Protein AF-A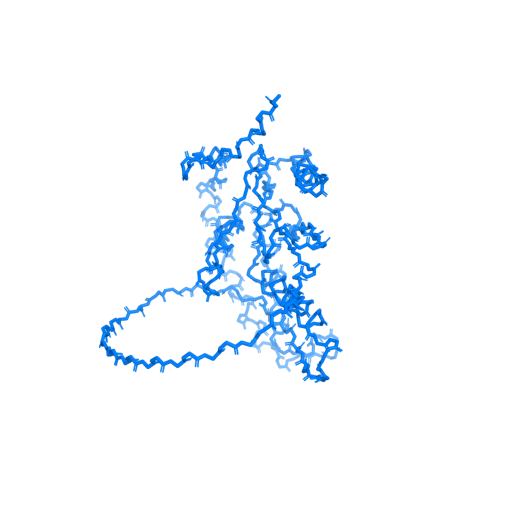0A8K0J580-F1 (afdb_monomer_lite)

Organism: NCBI:txid83212

Radius of gyration: 23.44 Å; chains: 1; bounding box: 62×50×74 Å

pLDDT: mean 75.54, std 26.42, range [25.12, 98.0]

InterPro domains:
  IPR029058 Alpha/Beta hydrolase fold [G3DSA:3.40.50.1820] (87-247)
  IPR029058 Alpha/Beta hydrolase fold [SSF53474] (203-246)

Secondary structure (DSSP, 8-state):
--PPPP-----S-------------HHHHHHHHHHHHHHHHHHHHHHHTGGG--TTS-SSHHHHHHHHHHHHHHHHS-HHHHHHHSPPHHHHHHHHHHHTTPPPEEEEEETTEEEEEES-TT-SEEEEEE--STTTSPPPHHHHHHHHHHHHHHHHHHTTTTS-------------------------------------------------EEEEEEEPPPTTTS-TTHHHHHHHHHHHHHHHHH-

Foldseek 3Di:
DDDDDDPPPDDPPPVPPPVPQPDQDPVLVVLLVVLVVVLVVQLVVLLVCVVVDDPVADPDSLVSSVVSSVVSCVVRHDLSSQSVPDDAQVVQQVVLCVVVVNDWDWDDLDPRKIWTKADDLPAQAEAEDDDDDPLRHHDHNLVVVVQNVVLVVQLCVLVPVVPDDDDDDPSPSDPDPDDDDDDDDDDDDDDDDDDDDDDDDDDDDPPPSGSNYMYIYMRFHGPPSDDPPRRVVSVVSSVVVSVVSND

Sequence (247 aa):
MHAKPTPDVLPVHVATRTEAPHRLSLRGKLDLLPALCSVVAVGIYSALTGFRRSDRDPPSLHLHVAYAVLRKVTTRLSPAQLQFILPLTDVVYRRYARSTKMKPETVDLGHGALGHWLGRKDAKKVLIWYHGGGFCLPANSGYLGFLDGLVASTCREGGGADAHAHADADAGAGAGAGAGAGADPDAHADGDGDGDGDGDGDGDAHMHSRADLAVLLLTYSLAPGAPYPTQLRQSVQALRYVLQQAG

Structure (mmCIF, N/CA/C/O backbone):
data_AF-A0A8K0J580-F1
#
_entry.id   AF-A0A8K0J580-F1
#
loop_
_atom_site.group_PDB
_atom_site.id
_atom_site.type_symbol
_atom_site.label_atom_id
_atom_site.label_alt_id
_atom_site.label_comp_id
_atom_site.label_asym_id
_atom_site.label_entity_id
_atom_site.label_seq_id
_atom_site.pdbx_PDB_ins_code
_atom_site.Cartn_x
_atom_site.Cartn_y
_atom_site.Cartn_z
_atom_site.occupancy
_atom_site.B_iso_or_equiv
_atom_site.auth_seq_id
_atom_site.auth_comp_id
_atom_site.auth_asym_id
_atom_site.auth_atom_id
_atom_site.pdbx_PDB_model_num
ATOM 1 N N . MET A 1 1 ? -34.384 -8.764 35.414 1.00 37.78 1 MET A N 1
ATOM 2 C CA . MET A 1 1 ? -33.227 -9.601 35.037 1.00 37.78 1 MET A CA 1
ATOM 3 C C . MET A 1 1 ? -33.082 -9.540 33.521 1.00 37.78 1 MET A C 1
ATOM 5 O O . MET A 1 1 ? -33.755 -10.279 32.823 1.00 37.78 1 MET A O 1
ATOM 9 N N . HIS A 1 2 ? -32.330 -8.562 33.008 1.00 40.00 2 HIS A N 1
ATOM 10 C CA . HIS A 1 2 ? -32.069 -8.408 31.571 1.00 40.00 2 HIS A CA 1
ATOM 11 C C . HIS A 1 2 ? -30.750 -9.122 31.265 1.00 40.00 2 HIS A C 1
ATOM 13 O O . HIS A 1 2 ? -29.694 -8.675 31.708 1.00 40.00 2 HIS A O 1
ATOM 19 N N . ALA A 1 3 ? -30.820 -10.261 30.579 1.00 38.25 3 ALA A N 1
ATOM 20 C CA . ALA A 1 3 ? -29.637 -10.968 30.113 1.00 38.25 3 ALA A CA 1
ATOM 21 C C . ALA A 1 3 ? -28.928 -10.115 29.048 1.00 38.25 3 ALA A C 1
ATOM 23 O O . ALA A 1 3 ? -29.546 -9.677 28.078 1.00 38.25 3 ALA A O 1
ATOM 24 N N . LYS A 1 4 ? -27.634 -9.855 29.254 1.00 36.12 4 LYS A N 1
ATOM 25 C CA . LYS A 1 4 ? -26.757 -9.228 28.259 1.00 36.12 4 LYS A CA 1
ATOM 26 C C . LYS A 1 4 ? -26.641 -10.191 27.065 1.00 36.12 4 LYS A C 1
ATOM 28 O O . LYS A 1 4 ? -26.376 -11.369 27.309 1.00 36.12 4 LYS A O 1
ATOM 33 N N . PRO A 1 5 ? -26.826 -9.748 25.810 1.00 38.91 5 PRO A N 1
ATOM 34 C CA . PRO A 1 5 ? -26.651 -10.630 24.667 1.00 38.91 5 PRO A CA 1
ATOM 35 C C . PRO A 1 5 ? -25.174 -11.025 24.571 1.00 38.91 5 PRO A C 1
ATOM 37 O O . PRO A 1 5 ? -24.280 -10.178 24.596 1.00 38.91 5 PRO A O 1
ATOM 40 N N . THR A 1 6 ? -24.926 -12.328 24.520 1.00 39.97 6 THR A N 1
ATOM 41 C CA . THR A 1 6 ? -23.620 -12.923 24.237 1.00 39.97 6 THR A CA 1
ATOM 42 C C . THR A 1 6 ? -23.128 -12.445 22.868 1.00 39.97 6 THR A C 1
ATOM 44 O O . THR A 1 6 ? -23.919 -12.464 21.923 1.00 39.97 6 THR A O 1
ATOM 47 N N . PRO A 1 7 ? -21.858 -12.023 22.713 1.00 43.00 7 PRO A N 1
ATOM 48 C CA . PRO A 1 7 ? -21.321 -11.741 21.392 1.00 43.00 7 PRO A CA 1
ATOM 49 C C . PRO A 1 7 ? -21.220 -13.064 20.633 1.00 43.00 7 PRO A C 1
ATOM 51 O O . PRO A 1 7 ? -20.403 -13.920 20.973 1.00 43.00 7 PRO A O 1
ATOM 54 N N . ASP A 1 8 ? -22.085 -13.233 19.636 1.00 37.72 8 ASP A N 1
ATOM 55 C CA . ASP A 1 8 ? -22.018 -14.327 18.675 1.00 37.72 8 ASP A CA 1
ATOM 56 C C . ASP A 1 8 ? -20.626 -14.318 18.036 1.00 37.72 8 ASP A C 1
ATOM 58 O O . ASP A 1 8 ? -20.275 -13.440 17.241 1.00 37.72 8 ASP A O 1
ATOM 62 N N . VAL A 1 9 ? -19.802 -15.294 18.412 1.00 47.78 9 VAL A N 1
ATOM 63 C CA . VAL A 1 9 ? -18.571 -15.610 17.693 1.00 47.78 9 VAL A CA 1
ATOM 64 C C . VAL A 1 9 ? -19.020 -16.249 16.388 1.00 47.78 9 VAL A C 1
ATOM 66 O O . VAL A 1 9 ? -19.235 -17.458 16.313 1.00 47.78 9 VAL A O 1
ATOM 69 N N . LEU A 1 10 ? -19.241 -15.415 15.371 1.00 40.06 10 LEU A N 1
ATOM 70 C CA . LEU A 1 10 ? -19.647 -15.892 14.056 1.00 40.06 10 LEU A CA 1
ATOM 71 C C . LEU A 1 10 ? -18.613 -16.911 13.538 1.00 40.06 10 LEU A C 1
ATOM 73 O O . LEU A 1 10 ? -17.404 -16.672 13.642 1.00 40.06 10 LEU A O 1
ATOM 77 N N . PRO A 1 11 ? -19.063 -18.055 12.995 1.00 32.66 11 PRO A N 1
ATOM 78 C CA . PRO A 1 11 ? -18.176 -19.121 12.555 1.00 32.66 11 PRO A CA 1
ATOM 79 C C . PRO A 1 11 ? -17.229 -18.648 11.444 1.00 32.66 11 PRO A C 1
ATOM 81 O O . PRO A 1 11 ? -17.586 -17.839 10.589 1.00 32.66 11 PRO A O 1
ATOM 84 N N . VAL A 1 12 ? -16.027 -19.237 11.429 1.00 50.34 12 VAL A N 1
ATOM 85 C CA . VAL A 1 12 ? -14.846 -18.994 10.561 1.00 50.34 12 VAL A CA 1
ATOM 86 C C . VAL A 1 12 ? -15.104 -19.202 9.045 1.00 50.34 12 VAL A C 1
ATOM 88 O O . VAL A 1 12 ? -14.194 -19.217 8.217 1.00 50.34 12 VAL A O 1
ATOM 91 N N . HIS A 1 13 ? -16.366 -19.301 8.635 1.00 39.78 13 HIS A N 1
ATOM 92 C CA . HIS A 1 13 ? -16.820 -19.379 7.250 1.00 39.78 13 HIS A CA 1
ATOM 93 C C . HIS A 1 13 ? -17.857 -18.299 6.924 1.00 39.78 13 HIS A C 1
ATOM 95 O O . HIS A 1 13 ? -18.864 -18.562 6.268 1.00 39.78 13 HIS A O 1
ATOM 101 N N . VAL A 1 14 ? -17.578 -17.043 7.288 1.00 43.38 14 VAL A N 1
ATOM 102 C CA . VAL A 1 14 ? -18.094 -15.934 6.477 1.00 43.38 14 VAL A CA 1
ATOM 103 C C . VAL A 1 14 ? -17.341 -16.003 5.156 1.00 43.38 14 VAL A C 1
ATOM 105 O O . VAL A 1 14 ? -16.220 -15.519 5.017 1.00 43.38 14 VAL A O 1
ATOM 108 N N . ALA A 1 15 ? -17.950 -16.698 4.196 1.00 37.22 15 ALA A N 1
ATOM 109 C CA . ALA A 1 15 ? -17.617 -16.586 2.793 1.00 37.22 15 ALA A CA 1
ATOM 110 C C . ALA A 1 15 ? -17.794 -15.114 2.417 1.00 37.22 15 ALA A C 1
ATOM 112 O O . ALA A 1 15 ? -18.884 -14.656 2.071 1.00 37.22 15 ALA A O 1
ATOM 113 N N . THR A 1 16 ? -16.715 -14.352 2.557 1.00 39.94 16 THR A N 1
ATOM 114 C CA . THR A 1 16 ? -16.643 -12.983 2.096 1.00 39.94 16 THR A CA 1
ATOM 115 C C . THR A 1 16 ? -16.982 -13.033 0.615 1.00 39.94 16 THR A C 1
ATOM 117 O O . THR A 1 16 ? -16.262 -13.645 -0.179 1.00 39.94 16 THR A O 1
ATOM 120 N N . ARG A 1 17 ? -18.069 -12.373 0.207 1.00 38.75 17 ARG A N 1
ATOM 121 C CA . ARG A 1 17 ? -18.152 -11.831 -1.151 1.00 38.75 17 ARG A CA 1
ATOM 122 C C . ARG A 1 17 ? -17.048 -10.780 -1.262 1.00 38.75 17 ARG A C 1
ATOM 124 O O . ARG A 1 17 ? -17.284 -9.580 -1.215 1.00 38.75 17 ARG A O 1
ATOM 131 N N . THR A 1 18 ? -15.811 -11.250 -1.346 1.00 44.59 18 THR A N 1
ATOM 132 C CA . THR A 1 18 ? -14.712 -10.510 -1.923 1.00 44.59 18 THR A CA 1
ATOM 133 C C . THR A 1 18 ? -15.140 -10.340 -3.370 1.00 44.59 18 THR A C 1
ATOM 135 O O . THR A 1 18 ? -15.086 -11.297 -4.143 1.00 44.59 18 THR A O 1
ATOM 138 N N . GLU A 1 19 ? -15.691 -9.171 -3.704 1.00 46.34 19 GLU A N 1
ATOM 139 C CA . GLU A 1 19 ? -15.779 -8.692 -5.085 1.00 46.34 19 GLU A CA 1
ATOM 140 C C . GLU A 1 19 ? -14.504 -9.155 -5.801 1.00 46.34 19 GLU A C 1
ATOM 142 O O . GLU A 1 19 ? -13.393 -8.880 -5.337 1.00 46.34 19 GLU A O 1
ATOM 147 N N . ALA A 1 20 ? -14.675 -10.020 -6.805 1.00 44.69 20 ALA A N 1
ATOM 148 C CA . ALA A 1 20 ? -13.597 -10.858 -7.309 1.00 44.69 20 ALA A CA 1
ATOM 149 C C . ALA A 1 20 ? -12.375 -9.996 -7.676 1.00 44.69 20 ALA A C 1
ATOM 151 O O . ALA A 1 20 ? -12.551 -8.953 -8.312 1.00 44.69 20 ALA A O 1
ATOM 152 N N . PRO A 1 21 ? -11.142 -10.416 -7.320 1.00 52.97 21 PRO A N 1
ATOM 153 C CA . PRO A 1 21 ? -9.938 -9.669 -7.666 1.00 52.97 21 PRO A CA 1
ATOM 154 C C . PRO A 1 21 ? -9.960 -9.377 -9.164 1.00 52.97 21 PRO A C 1
ATOM 156 O O . PRO A 1 21 ? -10.191 -10.289 -9.965 1.00 52.97 21 PRO A O 1
ATOM 159 N N . HIS A 1 22 ? -9.787 -8.104 -9.527 1.00 61.84 22 HIS A N 1
ATOM 160 C CA . HIS A 1 22 ? -9.923 -7.639 -10.901 1.00 61.84 22 HIS A CA 1
ATOM 161 C C . HIS A 1 22 ? -9.056 -8.500 -11.827 1.00 61.84 22 HIS A C 1
ATOM 163 O O . HIS A 1 22 ? -7.824 -8.449 -11.806 1.00 61.84 22 HIS A O 1
ATOM 169 N N . ARG A 1 23 ? -9.710 -9.361 -12.614 1.00 71.00 23 ARG A N 1
ATOM 170 C CA . ARG A 1 23 ? -9.019 -10.287 -13.506 1.00 71.00 23 ARG A CA 1
ATOM 171 C C . ARG A 1 23 ? -8.459 -9.474 -14.662 1.00 71.00 23 ARG A C 1
ATOM 173 O O . ARG A 1 23 ? -9.219 -8.952 -15.472 1.00 71.00 23 ARG A O 1
ATOM 180 N N . LEU A 1 24 ? -7.132 -9.395 -14.752 1.00 83.31 24 LEU A N 1
ATOM 181 C CA . LEU A 1 24 ? -6.475 -8.801 -15.912 1.00 83.31 24 LEU A CA 1
ATOM 182 C C . LEU A 1 24 ? -6.995 -9.445 -17.201 1.00 83.31 24 LEU A C 1
ATOM 184 O O . LEU A 1 24 ? -7.037 -10.676 -17.321 1.00 83.31 24 LEU A O 1
ATOM 188 N N . SER A 1 25 ? -7.342 -8.608 -18.179 1.00 89.06 25 SER A N 1
ATOM 189 C CA . SER A 1 25 ? -7.650 -9.067 -19.533 1.00 89.06 25 SER A CA 1
ATOM 190 C C . SER A 1 25 ? -6.439 -9.787 -20.140 1.00 89.06 25 SER A C 1
ATOM 192 O O . SER A 1 25 ? -5.299 -9.550 -19.735 1.00 89.06 25 SER A O 1
ATOM 194 N N . LEU A 1 26 ? -6.654 -10.646 -21.143 1.00 90.12 26 LEU A N 1
ATOM 195 C CA . LEU A 1 26 ? -5.553 -11.340 -21.831 1.00 90.12 26 LEU A CA 1
ATOM 196 C C . LEU A 1 26 ? -4.498 -10.360 -22.369 1.00 90.12 26 LEU A C 1
ATOM 198 O O . LEU A 1 26 ? -3.304 -10.606 -22.233 1.00 90.12 26 LEU A O 1
ATOM 202 N N . ARG A 1 27 ? -4.935 -9.208 -22.895 1.00 90.12 27 ARG A N 1
ATOM 203 C CA . ARG A 1 27 ? -4.042 -8.129 -23.343 1.00 90.12 27 ARG A CA 1
ATOM 204 C C . ARG A 1 27 ? -3.243 -7.531 -22.186 1.00 90.12 27 ARG A C 1
ATOM 206 O O . ARG A 1 27 ? -2.040 -7.355 -22.316 1.00 90.12 27 ARG A O 1
ATOM 213 N N . GLY A 1 28 ? -3.892 -7.272 -21.050 1.00 90.81 28 GLY A N 1
ATOM 214 C CA . GLY A 1 28 ? -3.222 -6.752 -19.855 1.00 90.81 28 GLY A CA 1
ATOM 215 C C . GLY A 1 28 ? -2.190 -7.723 -19.278 1.00 90.81 28 GLY A C 1
ATOM 216 O O . GLY A 1 28 ? -1.136 -7.293 -18.813 1.00 90.81 28 GLY A O 1
ATOM 217 N N . LYS A 1 29 ? -2.461 -9.033 -19.358 1.00 91.31 29 LYS A N 1
ATOM 218 C CA . LYS A 1 29 ? -1.498 -10.083 -18.998 1.00 91.31 29 LYS A CA 1
ATOM 219 C C . LYS A 1 29 ? -0.320 -10.133 -19.968 1.00 91.31 29 LYS A C 1
ATOM 221 O O . LYS A 1 29 ? 0.814 -10.241 -19.519 1.00 91.31 29 LYS A O 1
ATOM 226 N N . LEU A 1 30 ? -0.571 -10.034 -21.275 1.00 94.44 30 LEU A N 1
ATOM 227 C CA . LEU A 1 30 ? 0.496 -10.047 -22.278 1.00 94.44 30 LEU A CA 1
ATOM 228 C C . LEU A 1 30 ? 1.399 -8.810 -22.160 1.00 94.44 30 LEU A C 1
ATOM 230 O O . LEU A 1 30 ? 2.613 -8.940 -22.251 1.00 94.44 30 LEU A O 1
ATOM 234 N N . ASP A 1 31 ? 0.822 -7.637 -21.881 1.00 95.75 31 ASP A N 1
ATOM 235 C CA . ASP A 1 31 ? 1.567 -6.392 -21.644 1.00 95.75 31 ASP A CA 1
ATOM 236 C C . ASP A 1 31 ? 2.418 -6.424 -20.359 1.00 95.75 31 ASP A C 1
ATOM 238 O O . ASP A 1 31 ? 3.421 -5.716 -20.254 1.00 95.75 31 ASP A O 1
ATOM 242 N N . LEU A 1 32 ? 2.064 -7.275 -19.389 1.00 93.69 32 LEU A N 1
ATOM 243 C CA . LEU A 1 32 ? 2.785 -7.379 -18.121 1.00 93.69 32 LEU A CA 1
ATOM 244 C C . LEU A 1 32 ? 4.228 -7.869 -18.312 1.00 93.69 32 LEU A C 1
ATOM 246 O O . LEU A 1 32 ? 5.126 -7.393 -17.624 1.00 93.69 32 LEU A O 1
ATOM 250 N N . LEU A 1 33 ? 4.473 -8.782 -19.255 1.00 93.75 33 LEU A N 1
ATOM 251 C CA . LEU A 1 33 ? 5.813 -9.320 -19.512 1.00 93.75 33 LEU A CA 1
ATOM 252 C C . LEU A 1 33 ? 6.814 -8.237 -19.955 1.00 93.75 33 LEU A C 1
ATOM 254 O O . LEU A 1 33 ? 7.792 -8.018 -19.237 1.00 93.75 33 LEU A O 1
ATOM 258 N N . PRO A 1 34 ? 6.592 -7.495 -21.061 1.00 96.38 34 PRO A N 1
ATOM 259 C CA . PRO A 1 34 ? 7.503 -6.423 -21.452 1.00 96.38 34 PRO A CA 1
ATOM 260 C C . PRO A 1 34 ? 7.549 -5.293 -20.413 1.00 96.38 34 PRO A C 1
ATOM 262 O O . PRO A 1 34 ? 8.592 -4.653 -20.258 1.00 96.38 34 PRO A O 1
ATOM 265 N N . ALA A 1 35 ? 6.464 -5.057 -19.662 1.00 95.50 35 ALA A N 1
ATOM 266 C CA . ALA A 1 35 ? 6.470 -4.118 -18.544 1.00 95.50 35 ALA A CA 1
ATOM 267 C C . ALA A 1 35 ? 7.493 -4.524 -17.471 1.00 95.50 35 ALA A C 1
ATOM 269 O O . ALA A 1 35 ? 8.368 -3.721 -17.139 1.00 95.50 35 ALA A O 1
ATOM 270 N N . LEU A 1 36 ? 7.440 -5.769 -16.988 1.00 95.31 36 LEU A N 1
ATOM 271 C CA . LEU A 1 36 ? 8.371 -6.299 -15.988 1.00 95.31 36 LEU A CA 1
ATOM 272 C C . LEU A 1 36 ? 9.812 -6.330 -16.509 1.00 95.31 36 LEU A C 1
ATOM 274 O O . LEU A 1 36 ? 10.714 -5.877 -15.805 1.00 95.31 36 LEU A O 1
ATOM 278 N N . CYS A 1 37 ? 10.033 -6.750 -17.760 1.00 96.62 37 CYS A N 1
ATOM 279 C CA . CYS A 1 37 ? 11.357 -6.685 -18.386 1.00 96.62 37 CYS A CA 1
ATOM 280 C C . CYS A 1 37 ? 11.921 -5.257 -18.371 1.00 96.62 37 CYS A C 1
ATOM 282 O O . CYS A 1 37 ? 13.091 -5.056 -18.053 1.00 96.62 37 CYS A O 1
ATOM 284 N N . SER A 1 38 ? 11.090 -4.248 -18.651 1.00 97.69 38 SER A N 1
ATOM 285 C CA . SER A 1 38 ? 11.530 -2.850 -18.636 1.00 97.69 38 SER A CA 1
ATOM 286 C C . SER A 1 38 ? 11.857 -2.325 -17.232 1.00 97.69 38 SER A C 1
ATOM 288 O O . SER A 1 38 ? 12.725 -1.465 -17.099 1.00 97.69 38 SER A O 1
ATOM 290 N N . VAL A 1 39 ? 11.191 -2.833 -16.188 1.00 97.50 39 VAL A N 1
ATOM 291 C CA . VAL A 1 39 ? 11.500 -2.504 -14.786 1.00 97.50 39 VAL A CA 1
ATOM 292 C C . VAL A 1 39 ? 12.861 -3.077 -14.403 1.00 97.50 39 VAL A C 1
ATOM 294 O O . VAL A 1 39 ? 13.699 -2.349 -13.873 1.00 97.50 39 VAL A O 1
ATOM 297 N N . VAL A 1 40 ? 13.110 -4.347 -14.737 1.00 97.38 40 VAL A N 1
ATOM 298 C CA . VAL A 1 40 ? 14.403 -5.005 -14.496 1.00 97.38 40 VAL A CA 1
ATOM 299 C C . VAL A 1 40 ? 15.522 -4.294 -15.256 1.00 97.38 40 VAL A C 1
ATOM 301 O O . VAL A 1 40 ? 16.556 -3.984 -14.669 1.00 97.38 40 VAL A O 1
ATOM 304 N N . ALA A 1 41 ? 15.299 -3.955 -16.529 1.00 97.81 41 ALA A N 1
ATOM 305 C CA . ALA A 1 41 ? 16.271 -3.228 -17.339 1.00 97.81 41 ALA A CA 1
ATOM 306 C C . ALA A 1 41 ? 16.637 -1.864 -16.728 1.00 97.81 41 ALA A C 1
ATOM 308 O O . ALA A 1 41 ? 17.815 -1.519 -16.689 1.00 97.81 41 ALA A O 1
ATOM 309 N N . VAL A 1 42 ? 15.660 -1.110 -16.203 1.00 97.88 42 VAL A N 1
ATOM 310 C CA . VAL A 1 42 ? 15.929 0.154 -15.493 1.00 97.88 42 VAL A CA 1
ATOM 311 C C . VAL A 1 42 ? 16.704 -0.085 -14.201 1.00 97.88 42 VAL A C 1
ATOM 313 O O . VAL A 1 42 ? 17.646 0.651 -13.938 1.00 97.88 42 VAL A O 1
ATOM 316 N N . GLY A 1 43 ? 16.368 -1.115 -13.421 1.00 97.25 43 GLY A N 1
ATOM 317 C CA . GLY A 1 43 ? 17.116 -1.457 -12.207 1.00 97.25 43 GLY A CA 1
ATOM 318 C C . GLY A 1 43 ? 18.589 -1.764 -12.491 1.00 97.25 43 GLY A C 1
ATOM 319 O O . GLY A 1 43 ? 19.471 -1.200 -11.844 1.00 97.25 43 GLY A O 1
ATOM 320 N N . ILE A 1 44 ? 18.857 -2.592 -13.508 1.00 97.38 44 ILE A N 1
ATOM 321 C CA . ILE A 1 44 ? 20.219 -2.918 -13.960 1.00 97.38 44 ILE A CA 1
ATOM 322 C C . ILE A 1 44 ? 20.926 -1.660 -14.461 1.00 97.38 44 ILE A C 1
ATOM 324 O O . ILE A 1 44 ? 22.039 -1.373 -14.030 1.00 97.38 44 ILE A O 1
ATOM 328 N N . TYR A 1 45 ? 20.278 -0.887 -15.337 1.00 97.19 45 TYR A N 1
ATOM 329 C CA . TYR A 1 45 ? 20.851 0.341 -15.879 1.00 97.19 45 TYR A CA 1
ATOM 330 C C . TYR A 1 45 ? 21.228 1.321 -14.762 1.00 97.19 45 TYR A C 1
ATOM 332 O O . TYR A 1 45 ? 22.368 1.767 -14.710 1.00 97.19 45 TYR A O 1
ATOM 340 N N . SER A 1 46 ? 20.319 1.585 -13.820 1.00 96.25 46 SER A N 1
ATOM 341 C CA . SER A 1 46 ? 20.562 2.480 -12.685 1.00 96.25 46 SER A CA 1
ATOM 342 C C . SER A 1 46 ? 21.659 1.980 -11.747 1.00 96.25 46 SER A C 1
ATOM 344 O O . SER A 1 46 ? 22.410 2.793 -11.212 1.00 96.25 46 SER A O 1
ATOM 346 N N . ALA A 1 47 ? 21.794 0.665 -11.558 1.00 95.88 47 ALA A N 1
ATOM 347 C CA . ALA A 1 47 ? 22.902 0.098 -10.793 1.00 95.88 47 ALA A CA 1
ATOM 348 C C . ALA A 1 47 ? 24.241 0.297 -11.522 1.00 95.88 47 ALA A C 1
ATOM 350 O O . ALA A 1 47 ? 25.201 0.781 -10.924 1.00 95.88 47 ALA A O 1
ATOM 351 N N . LEU A 1 48 ? 24.284 0.001 -12.827 1.00 95.94 48 LEU A N 1
ATOM 352 C CA . LEU A 1 48 ? 25.479 0.154 -13.657 1.00 95.94 48 LEU A CA 1
ATOM 353 C C . LEU A 1 48 ? 25.906 1.615 -13.797 1.00 95.94 48 LEU A C 1
ATOM 355 O O . LEU A 1 48 ? 27.097 1.890 -13.799 1.00 95.94 48 LEU A O 1
ATOM 359 N N . THR A 1 49 ? 24.974 2.565 -13.877 1.00 93.31 49 THR A N 1
ATOM 360 C CA . THR A 1 49 ? 25.296 3.998 -13.968 1.00 93.31 49 THR A CA 1
ATOM 361 C C . THR A 1 49 ? 25.427 4.680 -12.608 1.00 93.31 49 THR A C 1
ATOM 363 O O . THR A 1 49 ? 25.718 5.873 -12.551 1.00 93.31 49 THR A O 1
ATOM 366 N N . GLY A 1 50 ? 25.240 3.951 -11.505 1.00 90.44 50 GLY A N 1
ATOM 367 C CA . GLY A 1 50 ? 25.191 4.501 -10.149 1.00 90.44 50 GLY A CA 1
ATOM 368 C C . GLY A 1 50 ? 26.504 5.112 -9.645 1.00 90.44 50 GLY A C 1
ATOM 369 O O . GLY A 1 50 ? 26.491 5.880 -8.683 1.00 90.44 50 GLY A O 1
ATOM 370 N N . PHE A 1 51 ? 27.634 4.823 -10.297 1.00 90.38 51 PHE A N 1
ATOM 371 C CA . PHE A 1 51 ? 28.920 5.475 -10.023 1.00 90.38 51 PHE A CA 1
ATOM 372 C C . PHE A 1 51 ? 29.004 6.903 -10.588 1.00 90.38 51 PHE A C 1
ATOM 374 O O . PHE A 1 51 ? 29.873 7.667 -10.188 1.00 90.38 51 PHE A O 1
ATOM 381 N N . ARG A 1 52 ? 28.102 7.279 -11.509 1.00 91.56 52 ARG A N 1
ATOM 382 C CA . ARG A 1 52 ? 28.023 8.622 -12.112 1.00 91.56 52 ARG A CA 1
ATOM 383 C C . ARG A 1 52 ? 27.082 9.565 -11.351 1.00 91.56 52 ARG A C 1
ATOM 385 O O . ARG A 1 52 ? 26.742 10.621 -11.881 1.00 91.56 52 ARG A O 1
ATOM 392 N N . ARG A 1 53 ? 26.618 9.164 -10.160 1.00 90.88 53 ARG A N 1
ATOM 393 C CA . ARG A 1 53 ? 25.725 9.968 -9.313 1.00 90.88 53 ARG A CA 1
ATOM 394 C C . ARG A 1 53 ? 26.422 11.242 -8.836 1.00 90.88 53 ARG A C 1
ATOM 396 O O . ARG A 1 53 ? 27.625 11.243 -8.594 1.00 90.88 53 ARG A O 1
ATOM 403 N N . SER A 1 54 ? 25.645 12.307 -8.696 1.00 88.38 54 SER A N 1
ATOM 404 C CA . SER A 1 54 ? 26.064 13.618 -8.193 1.00 88.38 54 SER A CA 1
ATOM 405 C C . SER A 1 54 ? 25.376 13.923 -6.856 1.00 88.38 54 SER A C 1
ATOM 407 O O . SER A 1 54 ? 24.472 13.204 -6.445 1.00 88.38 54 SER A O 1
ATOM 409 N N . ASP A 1 55 ? 25.728 15.029 -6.201 1.00 85.25 55 ASP A N 1
ATOM 410 C CA . ASP A 1 55 ? 25.117 15.476 -4.937 1.00 85.25 55 ASP A CA 1
ATOM 411 C C . ASP A 1 55 ? 23.614 15.795 -5.054 1.00 85.25 55 ASP A C 1
ATOM 413 O O . ASP A 1 55 ? 22.917 15.959 -4.057 1.00 85.25 55 ASP A O 1
ATOM 417 N N . ARG A 1 56 ? 23.093 15.889 -6.285 1.00 87.31 56 ARG A N 1
ATOM 418 C CA . ARG A 1 56 ? 21.655 16.026 -6.572 1.00 87.31 56 ARG A CA 1
ATOM 419 C C . ARG A 1 56 ? 20.899 14.692 -6.537 1.00 87.31 56 ARG A C 1
ATOM 421 O O . ARG A 1 56 ? 19.669 14.699 -6.560 1.00 87.31 56 ARG A O 1
ATOM 428 N N . ASP A 1 57 ? 21.611 13.568 -6.540 1.00 89.06 57 ASP A N 1
ATOM 429 C CA . ASP A 1 57 ? 21.039 12.225 -6.491 1.00 89.06 57 ASP A CA 1
ATOM 430 C C . ASP A 1 57 ? 20.815 11.755 -5.044 1.00 89.06 57 ASP A C 1
ATOM 432 O O . ASP A 1 57 ? 21.371 12.321 -4.103 1.00 89.06 57 ASP A O 1
ATOM 436 N N . PRO A 1 58 ? 20.015 10.691 -4.832 1.00 88.12 58 PRO A N 1
ATOM 437 C CA . PRO A 1 58 ? 19.836 10.115 -3.507 1.00 88.12 58 PRO A CA 1
ATOM 438 C C . PRO A 1 58 ? 21.177 9.730 -2.861 1.00 88.12 58 PRO A C 1
ATOM 440 O O . PRO A 1 58 ? 22.053 9.210 -3.563 1.00 88.12 58 PRO A O 1
ATOM 443 N N . PRO A 1 59 ? 21.324 9.907 -1.533 1.00 88.94 59 PRO A N 1
ATOM 444 C CA . PRO A 1 59 ? 22.604 9.758 -0.836 1.00 88.94 59 PRO A CA 1
ATOM 445 C C . PRO A 1 59 ? 23.221 8.365 -1.011 1.00 88.94 59 PRO A C 1
ATOM 447 O O . PRO A 1 59 ? 24.429 8.212 -1.176 1.00 88.94 59 PRO A O 1
ATOM 450 N N . SER A 1 60 ? 22.395 7.323 -1.068 1.00 92.50 60 SER A N 1
ATOM 451 C CA . SER A 1 60 ? 22.844 5.939 -1.186 1.00 92.50 60 SER A CA 1
ATOM 452 C C . SER A 1 60 ? 22.540 5.340 -2.561 1.00 92.50 60 SER A C 1
ATOM 454 O O . SER A 1 60 ? 21.543 5.665 -3.214 1.00 92.50 60 SER A O 1
ATOM 456 N N . LEU A 1 61 ? 23.401 4.412 -2.998 1.00 92.06 61 LEU A N 1
ATOM 457 C CA . LEU A 1 61 ? 23.197 3.679 -4.250 1.00 92.06 61 LEU A CA 1
ATOM 458 C C . LEU A 1 61 ? 21.889 2.880 -4.214 1.00 92.06 61 LEU A C 1
ATOM 460 O O . LEU A 1 61 ? 21.158 2.863 -5.202 1.00 92.06 61 LEU A O 1
ATOM 464 N N . HIS A 1 62 ? 21.567 2.274 -3.064 1.00 92.25 62 HIS A N 1
ATOM 465 C CA . HIS A 1 62 ? 20.320 1.527 -2.898 1.00 92.25 62 HIS A CA 1
ATOM 466 C C . HIS A 1 62 ? 19.105 2.420 -3.176 1.00 92.25 62 HIS A C 1
ATOM 468 O O . HIS A 1 62 ? 18.191 1.999 -3.877 1.00 92.25 62 HIS A O 1
ATOM 474 N N . LEU A 1 63 ? 19.111 3.663 -2.682 1.00 93.19 63 LEU A N 1
ATOM 475 C CA . LEU A 1 63 ? 17.982 4.573 -2.822 1.00 93.19 63 LEU A CA 1
ATOM 476 C C . LEU A 1 63 ? 17.866 5.103 -4.252 1.00 93.19 63 LEU A C 1
ATOM 478 O O . LEU A 1 63 ? 16.762 5.237 -4.770 1.00 93.19 63 LEU A O 1
ATOM 482 N N . HIS A 1 64 ? 18.998 5.322 -4.926 1.00 93.62 64 HIS A N 1
ATOM 483 C CA . HIS A 1 64 ? 19.016 5.648 -6.351 1.00 93.62 64 HIS A CA 1
ATOM 484 C C . HIS A 1 64 ? 18.360 4.547 -7.196 1.00 93.62 64 HIS A C 1
ATOM 486 O O . HIS A 1 64 ? 17.453 4.829 -7.983 1.00 93.62 64 HIS A O 1
ATOM 492 N N . VAL A 1 65 ? 18.764 3.288 -6.996 1.00 95.88 65 VAL A N 1
ATOM 493 C CA . VAL A 1 65 ? 18.179 2.141 -7.708 1.00 95.88 65 VAL A CA 1
ATOM 494 C C . VAL A 1 65 ? 16.707 1.961 -7.330 1.00 95.88 65 VAL A C 1
ATOM 496 O O . VAL A 1 65 ? 15.861 1.831 -8.215 1.00 95.88 65 VAL A O 1
ATOM 499 N N . ALA A 1 66 ? 16.376 2.021 -6.038 1.00 94.81 66 ALA A N 1
ATOM 500 C CA . ALA A 1 66 ? 15.009 1.869 -5.550 1.00 94.81 66 ALA A CA 1
ATOM 501 C C . ALA A 1 66 ? 14.069 2.934 -6.132 1.00 94.81 66 ALA A C 1
ATOM 503 O O . ALA A 1 66 ? 12.982 2.601 -6.598 1.00 94.81 66 ALA A O 1
ATOM 504 N N . TYR A 1 67 ? 14.485 4.202 -6.180 1.00 94.56 67 TYR A N 1
ATOM 505 C CA . TYR A 1 67 ? 13.686 5.275 -6.775 1.00 94.56 67 TYR A CA 1
ATOM 506 C C . TYR A 1 67 ? 13.550 5.149 -8.290 1.00 94.56 67 TYR A C 1
ATOM 508 O O . TYR A 1 67 ? 12.476 5.444 -8.820 1.00 94.56 67 TYR A O 1
ATOM 516 N N . ALA A 1 68 ? 14.588 4.698 -8.997 1.00 96.31 68 ALA A N 1
ATOM 517 C CA . ALA A 1 68 ? 14.498 4.442 -10.431 1.00 96.31 68 ALA A CA 1
ATOM 518 C C . ALA A 1 68 ? 13.503 3.312 -10.740 1.00 96.31 68 ALA A C 1
ATOM 520 O O . ALA A 1 68 ? 12.620 3.479 -11.586 1.00 96.31 68 ALA A O 1
ATOM 521 N N . VAL A 1 69 ? 13.585 2.202 -9.999 1.00 97.25 69 VAL A N 1
ATOM 522 C CA . VAL A 1 69 ? 12.639 1.081 -10.088 1.00 97.25 69 VAL A CA 1
ATOM 523 C C . VAL A 1 69 ? 11.228 1.539 -9.739 1.00 97.25 69 VAL A C 1
ATOM 525 O O . VAL A 1 69 ? 10.316 1.329 -10.535 1.00 97.25 69 VAL A O 1
ATOM 528 N N . LEU A 1 70 ? 11.036 2.223 -8.607 1.00 94.06 70 LEU A N 1
ATOM 529 C CA . LEU A 1 70 ? 9.729 2.717 -8.171 1.00 94.06 70 LEU A CA 1
ATOM 530 C C . LEU A 1 70 ? 9.097 3.631 -9.225 1.00 94.06 70 LEU A C 1
ATOM 532 O O . LEU A 1 70 ? 7.942 3.436 -9.592 1.00 94.06 70 LEU A O 1
ATOM 536 N N . ARG A 1 71 ? 9.866 4.585 -9.763 1.00 95.25 71 ARG A N 1
ATOM 537 C CA . ARG A 1 71 ? 9.411 5.490 -10.826 1.00 95.25 71 ARG A CA 1
ATOM 538 C C . ARG A 1 71 ? 9.051 4.730 -12.095 1.00 95.25 71 ARG A C 1
ATOM 540 O O . ARG A 1 71 ? 8.055 5.049 -12.742 1.00 95.25 71 ARG A O 1
ATOM 547 N N . LYS A 1 72 ? 9.837 3.718 -12.470 1.00 97.44 72 LYS A N 1
ATOM 548 C CA . LYS A 1 72 ? 9.533 2.896 -13.642 1.00 97.44 72 LYS A CA 1
ATOM 549 C C . LYS A 1 72 ? 8.260 2.085 -13.433 1.00 97.44 72 LYS A C 1
ATOM 551 O O . LYS A 1 72 ? 7.426 2.042 -14.328 1.00 97.44 72 LYS A O 1
ATOM 556 N N . VAL A 1 73 ? 8.086 1.489 -12.258 1.00 95.50 73 VAL A N 1
ATOM 557 C CA . VAL A 1 73 ? 6.896 0.712 -11.905 1.00 95.50 73 VAL A CA 1
ATOM 558 C C . VAL A 1 73 ? 5.643 1.584 -11.967 1.00 95.50 73 VAL A C 1
ATOM 560 O O . VAL A 1 73 ? 4.699 1.224 -12.665 1.00 95.50 73 VAL A O 1
ATOM 563 N N . THR A 1 74 ? 5.642 2.749 -11.314 1.00 92.25 74 THR A N 1
ATOM 564 C CA . THR A 1 74 ? 4.464 3.634 -11.254 1.00 92.25 74 THR A CA 1
ATOM 565 C C . THR A 1 74 ? 4.117 4.291 -12.587 1.00 92.25 74 THR A C 1
ATOM 567 O O . THR A 1 74 ? 2.962 4.641 -12.805 1.00 92.25 74 THR A O 1
ATOM 570 N N . THR A 1 75 ? 5.086 4.445 -13.493 1.00 94.81 75 THR A N 1
ATOM 571 C CA . THR A 1 75 ? 4.845 4.993 -14.840 1.00 94.81 75 THR A CA 1
ATOM 572 C C . THR A 1 75 ? 4.505 3.928 -15.880 1.00 94.81 75 THR A C 1
ATOM 574 O O . THR A 1 75 ? 3.874 4.251 -16.884 1.00 94.81 75 THR A O 1
ATOM 577 N N . ARG A 1 76 ? 4.921 2.667 -15.683 1.00 97.00 76 ARG A N 1
ATOM 578 C CA . ARG A 1 76 ? 4.752 1.594 -16.677 1.00 97.00 76 ARG A CA 1
ATOM 579 C C . ARG A 1 76 ? 3.597 0.643 -16.384 1.00 97.00 76 ARG A C 1
ATOM 581 O O . ARG A 1 76 ? 3.031 0.112 -17.341 1.00 97.00 76 ARG A O 1
ATOM 588 N N . LEU A 1 77 ? 3.293 0.377 -15.114 1.00 95.06 77 LEU A N 1
ATOM 589 C CA . LEU A 1 77 ? 2.251 -0.571 -14.725 1.00 95.06 77 LEU A CA 1
ATOM 590 C C . LEU A 1 77 ? 0.968 0.168 -14.344 1.00 95.06 77 LEU A C 1
ATOM 592 O O . LEU A 1 77 ? 0.982 1.156 -13.615 1.00 95.06 77 LEU A O 1
ATOM 596 N N . SER A 1 78 ? -0.162 -0.363 -14.803 1.00 94.25 78 SER A N 1
ATOM 597 C CA . SER A 1 78 ? -1.484 0.086 -14.363 1.00 94.25 78 SER A CA 1
ATOM 598 C C . SER A 1 78 ? -1.800 -0.383 -12.931 1.00 94.25 78 SER A C 1
ATOM 600 O O . SER A 1 78 ? -1.279 -1.415 -12.495 1.00 94.25 78 SER A O 1
ATOM 602 N N . PRO A 1 79 ? -2.726 0.286 -12.213 1.00 92.75 79 PRO A N 1
ATOM 603 C CA . PRO A 1 79 ? -3.229 -0.186 -10.920 1.00 92.75 79 PRO A CA 1
ATOM 604 C C . PRO A 1 79 ? -3.693 -1.646 -10.933 1.00 92.75 79 PRO A C 1
ATOM 606 O O . PRO A 1 79 ? -3.363 -2.415 -10.037 1.00 92.75 79 PRO A O 1
ATOM 609 N N . ALA A 1 80 ? -4.394 -2.052 -11.994 1.00 91.62 80 ALA A N 1
ATOM 610 C CA . ALA A 1 80 ? -4.846 -3.424 -12.194 1.00 91.62 80 ALA A CA 1
ATOM 611 C C . ALA A 1 80 ? -3.679 -4.423 -12.289 1.00 91.62 80 ALA A C 1
ATOM 613 O O . ALA A 1 80 ? -3.731 -5.498 -11.695 1.00 91.62 80 ALA A O 1
ATOM 614 N N . GLN A 1 81 ? -2.614 -4.075 -13.020 1.00 94.38 81 GLN A N 1
ATOM 615 C CA . GLN A 1 81 ? -1.415 -4.914 -13.123 1.00 94.38 81 GLN A CA 1
ATOM 616 C C . GLN A 1 81 ? -0.683 -5.011 -11.783 1.00 94.38 81 GLN A C 1
ATOM 618 O O . GLN A 1 81 ? -0.239 -6.094 -11.414 1.00 94.38 81 GLN A O 1
ATOM 623 N N . LEU A 1 82 ? -0.603 -3.909 -11.033 1.00 93.31 82 LEU A N 1
ATOM 624 C CA . LEU A 1 82 ? -0.001 -3.893 -9.700 1.00 93.31 82 LEU A CA 1
ATOM 625 C C . LEU A 1 82 ? -0.797 -4.745 -8.706 1.00 93.31 82 LEU A C 1
ATOM 627 O O . LEU A 1 82 ? -0.212 -5.563 -8.006 1.00 93.31 82 LEU A O 1
ATOM 631 N N . GLN A 1 83 ? -2.124 -4.628 -8.688 1.00 92.75 83 GLN A N 1
ATOM 632 C CA . GLN A 1 83 ? -2.994 -5.463 -7.848 1.00 92.75 83 GLN A CA 1
ATOM 633 C C . GLN A 1 83 ? -2.945 -6.946 -8.215 1.00 92.75 83 GLN A C 1
ATOM 635 O O . GLN A 1 83 ? -3.200 -7.793 -7.368 1.00 92.75 83 GLN A O 1
ATOM 640 N N . PHE A 1 84 ? -2.630 -7.271 -9.468 1.00 90.94 84 PHE A N 1
ATOM 641 C CA . PHE A 1 84 ? -2.482 -8.656 -9.896 1.00 90.94 84 PHE A CA 1
ATOM 642 C C . PHE A 1 84 ? -1.208 -9.310 -9.345 1.00 90.94 84 PHE A C 1
ATOM 644 O O . PHE A 1 84 ? -1.223 -10.501 -9.043 1.00 90.94 84 PHE A O 1
ATOM 651 N N . ILE A 1 85 ? -0.112 -8.554 -9.227 1.00 91.38 85 ILE A N 1
ATOM 652 C CA . ILE A 1 85 ? 1.183 -9.086 -8.768 1.00 91.38 85 ILE A CA 1
ATOM 653 C C . ILE A 1 85 ? 1.422 -8.891 -7.267 1.00 91.38 85 ILE A C 1
ATOM 655 O O . ILE A 1 85 ? 2.244 -9.597 -6.686 1.00 91.38 85 ILE A O 1
ATOM 659 N N . LEU A 1 86 ? 0.731 -7.941 -6.634 1.00 90.75 86 LEU A N 1
ATOM 660 C CA . LEU A 1 86 ? 0.872 -7.660 -5.210 1.00 90.75 86 LEU A CA 1
ATOM 661 C C . LEU A 1 86 ? -0.142 -8.464 -4.383 1.00 90.75 86 LEU A C 1
ATOM 663 O O . LEU A 1 86 ? -1.310 -8.566 -4.758 1.00 90.75 86 LEU A O 1
ATOM 667 N N . PRO A 1 87 ? 0.265 -9.008 -3.224 1.00 92.69 87 PRO A N 1
ATOM 668 C CA . PRO A 1 87 ? -0.668 -9.642 -2.302 1.00 92.69 87 PRO A CA 1
ATOM 669 C C . PRO A 1 87 ? -1.642 -8.613 -1.709 1.00 92.69 87 PRO A C 1
ATOM 671 O O . PRO A 1 87 ? -1.255 -7.491 -1.392 1.00 92.69 87 PRO A O 1
ATOM 674 N N . LEU A 1 88 ? -2.900 -9.016 -1.507 1.00 92.94 88 LEU A N 1
ATOM 675 C CA . LEU A 1 88 ? -3.908 -8.195 -0.827 1.00 92.94 88 LEU A CA 1
ATOM 676 C C . LEU A 1 88 ? -3.548 -7.968 0.649 1.00 92.94 88 LEU A C 1
ATOM 678 O O . LEU A 1 88 ? -2.891 -8.808 1.262 1.00 92.94 88 LEU A O 1
ATOM 682 N N . THR A 1 89 ? -4.042 -6.878 1.240 1.00 95.25 89 THR A N 1
ATOM 683 C CA . THR A 1 89 ? -3.728 -6.491 2.627 1.00 95.25 89 THR A CA 1
ATOM 684 C C . THR A 1 89 ? -4.026 -7.582 3.645 1.00 95.25 89 THR A C 1
ATOM 686 O O . THR A 1 89 ? -3.161 -7.881 4.459 1.00 95.25 89 THR A O 1
ATOM 689 N N . ASP A 1 90 ? -5.177 -8.250 3.553 1.00 95.00 90 ASP A N 1
ATOM 690 C CA . ASP A 1 90 ? -5.504 -9.381 4.431 1.00 95.00 90 ASP A CA 1
ATOM 691 C C . ASP A 1 90 ? -4.487 -10.536 4.310 1.00 95.00 90 ASP A C 1
ATOM 693 O O . ASP A 1 90 ? -4.094 -11.153 5.300 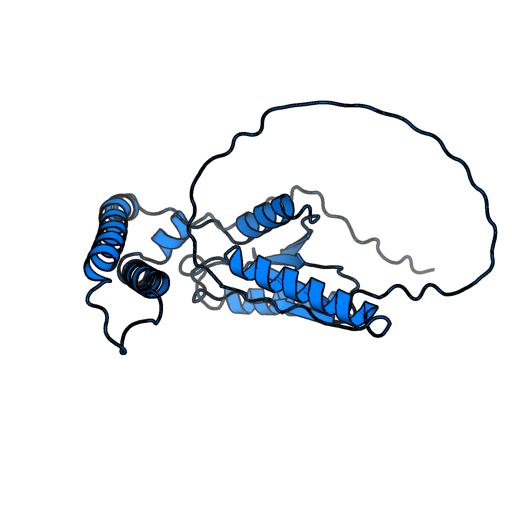1.00 95.00 90 ASP A O 1
ATOM 697 N N . VAL A 1 91 ? -3.992 -10.810 3.099 1.00 93.69 91 VAL A N 1
ATOM 698 C CA . VAL A 1 91 ? -2.964 -11.839 2.884 1.00 93.69 91 VAL A CA 1
ATOM 699 C C . VAL A 1 91 ? -1.638 -11.405 3.506 1.00 93.69 91 VAL A C 1
ATOM 701 O O . VAL A 1 91 ? -0.966 -12.221 4.138 1.00 93.69 91 VAL A O 1
ATOM 704 N N . VAL A 1 92 ? -1.262 -10.134 3.344 1.00 95.56 92 VAL A N 1
ATOM 705 C CA . VAL A 1 92 ? -0.057 -9.558 3.958 1.00 95.56 92 VAL A CA 1
ATOM 706 C C . VAL A 1 92 ? -0.151 -9.621 5.482 1.00 95.56 92 VAL A C 1
ATOM 708 O O . VAL A 1 92 ? 0.782 -10.108 6.113 1.00 95.56 92 VAL A O 1
ATOM 711 N N . TYR A 1 93 ? -1.288 -9.232 6.062 1.00 97.06 93 TYR A N 1
ATOM 712 C CA . TYR A 1 93 ? -1.551 -9.311 7.497 1.00 97.06 93 TYR A CA 1
ATOM 713 C C . TYR A 1 93 ? -1.442 -10.743 8.022 1.00 97.06 93 TYR A C 1
ATOM 715 O O . TYR A 1 93 ? -0.678 -10.999 8.949 1.00 97.06 93 TYR A O 1
ATOM 723 N N . ARG A 1 94 ? -2.121 -11.709 7.391 1.00 96.31 94 ARG A N 1
ATOM 724 C CA . ARG A 1 94 ? -2.065 -13.117 7.816 1.00 96.31 94 ARG A CA 1
ATOM 725 C C . ARG A 1 94 ? -0.659 -13.705 7.724 1.00 96.31 94 ARG A C 1
ATOM 727 O O . ARG A 1 94 ? -0.269 -14.483 8.591 1.00 96.31 94 ARG A O 1
ATOM 734 N N . ARG A 1 95 ? 0.105 -13.360 6.683 1.00 96.69 95 ARG A N 1
ATOM 735 C CA . ARG A 1 95 ? 1.510 -13.781 6.556 1.00 96.69 95 ARG A CA 1
ATOM 736 C C . ARG A 1 95 ? 2.374 -13.164 7.649 1.00 96.69 95 ARG A C 1
ATOM 738 O O . ARG A 1 95 ? 3.149 -13.886 8.266 1.00 96.69 95 ARG A O 1
ATOM 745 N N . TYR A 1 96 ? 2.199 -11.871 7.906 1.00 95.88 96 TYR A N 1
ATOM 746 C CA . TYR A 1 96 ? 2.926 -11.159 8.947 1.00 95.88 96 TYR A CA 1
ATOM 747 C C . TYR A 1 96 ? 2.641 -11.747 10.332 1.00 95.88 96 TYR A C 1
ATOM 749 O O . TYR A 1 96 ? 3.575 -12.146 11.020 1.00 95.88 96 TYR A O 1
ATOM 757 N N . ALA A 1 97 ? 1.364 -11.922 10.683 1.00 94.62 97 ALA A N 1
ATOM 758 C CA . ALA A 1 97 ? 0.946 -12.491 11.960 1.00 94.62 97 ALA A CA 1
ATOM 759 C C . ALA A 1 97 ? 1.549 -13.885 12.201 1.00 94.62 97 ALA A C 1
ATOM 761 O O . ALA A 1 97 ? 2.040 -14.175 13.286 1.00 94.62 97 ALA A O 1
ATOM 762 N N . ARG A 1 98 ? 1.612 -14.732 11.162 1.00 95.00 98 ARG A N 1
ATOM 763 C CA . ARG A 1 98 ? 2.311 -16.027 11.242 1.00 95.00 98 ARG A CA 1
ATOM 764 C C . ARG A 1 98 ? 3.809 -15.861 11.488 1.00 95.00 98 ARG A C 1
ATOM 766 O O . ARG A 1 98 ? 4.347 -16.543 12.351 1.00 95.00 98 ARG A O 1
ATOM 773 N N . SER A 1 99 ? 4.470 -14.963 10.755 1.00 94.56 99 SER A N 1
ATOM 774 C CA . SER A 1 99 ? 5.916 -14.743 10.900 1.00 94.56 99 SER A CA 1
ATOM 775 C C . SER A 1 99 ? 6.312 -14.172 12.264 1.00 94.56 99 SER A C 1
ATOM 777 O O . SER A 1 99 ? 7.396 -14.476 12.748 1.00 94.56 99 SER A O 1
ATOM 779 N N . THR A 1 100 ? 5.431 -13.402 12.908 1.00 92.25 100 THR A N 1
ATOM 780 C CA . THR A 1 100 ? 5.661 -12.819 14.240 1.00 92.25 100 THR A CA 1
ATOM 781 C C . THR A 1 100 ? 5.001 -13.607 15.370 1.00 92.25 100 THR A C 1
ATOM 783 O O . THR A 1 100 ? 5.038 -13.177 16.518 1.00 92.25 100 THR A O 1
ATOM 786 N N . LYS A 1 101 ? 4.394 -14.767 15.071 1.00 92.06 101 LYS A N 1
ATOM 787 C CA . LYS A 1 101 ? 3.620 -15.585 16.026 1.00 92.06 101 LYS A CA 1
ATOM 788 C C . LYS A 1 101 ? 2.489 -14.806 16.727 1.00 92.06 101 LYS A C 1
ATOM 790 O O . LYS A 1 101 ? 2.023 -15.199 17.793 1.00 92.06 101 LYS A O 1
ATOM 795 N N . MET A 1 102 ? 2.013 -13.722 16.116 1.00 88.62 102 MET A N 1
ATOM 796 C CA . MET A 1 102 ? 0.834 -12.980 16.551 1.00 88.62 102 MET A CA 1
ATOM 797 C C . MET A 1 102 ? -0.423 -13.777 16.188 1.00 88.62 102 MET A C 1
ATOM 799 O O . MET A 1 102 ? -0.564 -14.266 15.065 1.00 88.62 102 MET A O 1
ATOM 803 N N . LYS A 1 103 ? -1.384 -13.867 17.111 1.00 90.12 103 LYS A N 1
ATOM 804 C CA . LYS A 1 103 ? -2.714 -14.394 16.789 1.00 90.12 103 LYS A CA 1
ATOM 805 C C . LYS A 1 103 ? -3.406 -13.430 15.810 1.00 90.12 103 LYS A C 1
ATOM 807 O O . LYS A 1 103 ? -3.651 -12.287 16.189 1.00 90.12 103 LYS A O 1
ATOM 812 N N . PRO A 1 104 ? -3.737 -13.854 14.577 1.00 91.81 104 PRO A N 1
ATOM 813 C CA . PRO A 1 104 ? -4.416 -12.981 13.633 1.00 91.81 104 PRO A CA 1
ATOM 814 C C . PRO A 1 104 ? -5.842 -12.709 14.113 1.00 91.81 104 PRO A C 1
ATOM 816 O O . PRO A 1 104 ? -6.626 -13.632 14.335 1.00 91.81 104 PRO A O 1
ATOM 819 N N . GLU A 1 105 ? -6.189 -11.434 14.227 1.00 94.00 105 GLU A N 1
ATOM 820 C CA . GLU A 1 105 ? -7.507 -10.974 14.636 1.00 94.00 105 GLU A CA 1
ATOM 821 C C . GLU A 1 105 ? -8.077 -10.046 13.570 1.00 94.00 105 GLU A C 1
ATOM 823 O O . GLU A 1 105 ? -7.625 -8.921 13.371 1.00 94.00 105 GLU A O 1
ATOM 828 N N . THR A 1 106 ? -9.074 -10.549 12.848 1.00 96.00 106 THR A N 1
ATOM 829 C CA . THR A 1 106 ? -9.740 -9.828 11.762 1.00 96.00 106 THR A CA 1
ATOM 830 C C . THR A 1 106 ? -11.225 -9.730 12.050 1.00 96.00 106 THR A C 1
ATOM 832 O O . THR A 1 106 ? -11.836 -10.704 12.484 1.00 96.00 106 THR A O 1
ATOM 835 N N . VAL A 1 107 ? -11.794 -8.557 11.801 1.00 94.94 107 VAL A N 1
ATOM 836 C CA . VAL A 1 107 ? -13.219 -8.274 11.954 1.00 94.94 107 VAL A CA 1
ATOM 837 C C . VAL A 1 107 ? -13.806 -7.846 10.617 1.00 94.94 107 VAL A C 1
ATOM 839 O O . VAL A 1 107 ? -13.167 -7.119 9.854 1.00 94.94 107 VAL A O 1
ATOM 842 N N . ASP A 1 108 ? -15.016 -8.314 10.328 1.00 95.25 108 ASP A N 1
ATOM 843 C CA . ASP A 1 108 ? -15.788 -7.844 9.181 1.00 95.25 108 ASP A CA 1
ATOM 844 C C . ASP A 1 108 ? -16.430 -6.499 9.540 1.00 95.25 108 ASP A C 1
ATOM 846 O O . ASP A 1 108 ? -17.167 -6.392 10.520 1.00 95.25 108 ASP A O 1
ATOM 850 N N . LEU A 1 109 ? -16.114 -5.462 8.765 1.00 94.31 109 LEU A N 1
ATOM 851 C CA . LEU A 1 109 ? -16.635 -4.104 8.953 1.00 94.31 109 LEU A CA 1
ATOM 852 C C . LEU A 1 109 ? -17.851 -3.823 8.052 1.00 94.31 109 LEU A C 1
ATOM 854 O O . LEU A 1 109 ? -18.375 -2.707 8.035 1.00 94.31 109 LEU A O 1
ATOM 858 N N . GLY A 1 110 ? -18.297 -4.819 7.285 1.00 89.31 110 GLY A N 1
ATOM 859 C CA . GLY A 1 110 ? -19.370 -4.713 6.312 1.00 89.31 110 GLY A CA 1
ATOM 860 C C . GLY A 1 110 ? -18.906 -4.175 4.957 1.00 89.31 110 GLY A C 1
ATOM 861 O O . GLY A 1 110 ? -17.858 -3.546 4.804 1.00 89.31 110 GLY A O 1
ATOM 862 N N . HIS A 1 111 ? -19.724 -4.425 3.929 1.00 86.56 111 HIS A N 1
ATOM 863 C CA . HIS A 1 111 ? -19.480 -3.980 2.548 1.00 86.56 111 HIS A CA 1
ATOM 864 C C . HIS A 1 111 ? -18.101 -4.379 1.989 1.00 86.56 111 HIS A C 1
ATOM 866 O O . HIS A 1 111 ? -17.509 -3.633 1.209 1.00 86.56 111 HIS A O 1
ATOM 872 N N . GLY A 1 112 ? -17.575 -5.537 2.398 1.00 86.69 112 GLY A N 1
ATOM 873 C CA . GLY A 1 112 ? -16.295 -6.064 1.920 1.00 86.69 112 GLY A CA 1
ATOM 874 C C . GLY A 1 112 ? -15.050 -5.414 2.534 1.00 86.69 112 GLY A C 1
ATOM 875 O O . GLY A 1 112 ? -13.952 -5.686 2.051 1.00 86.69 112 GLY A O 1
ATOM 876 N N . ALA A 1 113 ? -15.197 -4.572 3.563 1.00 94.56 113 ALA A N 1
ATOM 877 C CA . ALA A 1 113 ? -14.073 -4.051 4.336 1.00 94.56 113 ALA A CA 1
ATOM 878 C C . ALA A 1 113 ? -13.735 -4.955 5.522 1.00 94.56 113 ALA A C 1
ATOM 880 O O . ALA A 1 113 ? -14.625 -5.481 6.187 1.00 94.56 113 ALA A O 1
ATOM 881 N N . LEU A 1 114 ? -12.443 -5.078 5.817 1.00 97.50 114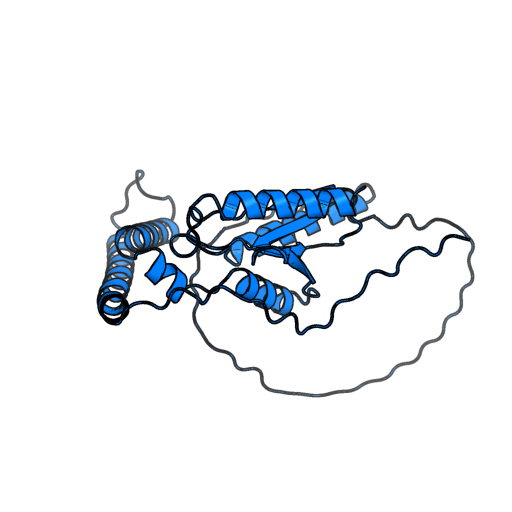 LEU A N 1
ATOM 882 C CA . LEU A 1 114 ? -11.940 -5.827 6.966 1.00 97.50 114 LEU A CA 1
ATOM 883 C C . LEU A 1 114 ? -11.121 -4.910 7.870 1.00 97.50 114 LEU A C 1
ATOM 885 O O . LEU A 1 114 ? -10.392 -4.045 7.389 1.00 97.50 114 LEU A O 1
ATOM 889 N N . GLY A 1 115 ? -11.212 -5.121 9.175 1.00 97.06 115 GLY A N 1
ATOM 890 C CA . GLY A 1 115 ? -10.325 -4.515 10.158 1.00 97.06 115 GLY A CA 1
ATOM 891 C C . GLY A 1 115 ? -9.376 -5.565 10.718 1.00 97.06 115 GLY A C 1
ATOM 892 O O . GLY A 1 115 ? -9.829 -6.622 11.145 1.00 97.06 115 GLY A O 1
ATOM 893 N N . HIS A 1 116 ? -8.077 -5.288 10.728 1.00 97.38 116 HIS A N 1
ATOM 894 C CA . HIS A 1 116 ? -7.061 -6.183 11.275 1.00 97.38 116 HIS A CA 1
ATOM 895 C C . HIS A 1 116 ? -6.449 -5.569 12.530 1.00 97.38 116 HIS A C 1
ATOM 897 O O . HIS A 1 116 ? -5.880 -4.478 12.475 1.00 97.38 116 HIS A O 1
ATOM 903 N N . TRP A 1 117 ? -6.574 -6.256 13.660 1.00 96.31 117 TRP A N 1
ATOM 904 C CA . TRP A 1 117 ? -6.063 -5.770 14.935 1.00 96.31 117 TRP A CA 1
ATOM 905 C C . TRP A 1 117 ? -4.573 -6.083 15.099 1.00 96.31 117 TRP A C 1
ATOM 907 O O . TRP A 1 117 ? -4.118 -7.191 14.806 1.00 96.31 117 TRP A O 1
ATOM 917 N N . LEU A 1 118 ? -3.826 -5.103 15.603 1.00 94.06 118 LEU A N 1
ATOM 918 C CA . LEU A 1 118 ? -2.503 -5.274 16.194 1.00 94.06 118 LEU A CA 1
ATOM 919 C C . LEU A 1 118 ? -2.558 -4.807 17.652 1.00 94.06 118 LEU A C 1
ATOM 921 O O . LEU A 1 118 ? -3.144 -3.764 17.958 1.00 94.06 118 LEU A O 1
ATOM 925 N N . GLY A 1 119 ? -1.935 -5.573 18.546 1.00 90.00 119 GLY A N 1
ATOM 926 C CA . GLY A 1 119 ? -2.029 -5.349 19.986 1.00 90.00 119 GLY A CA 1
ATOM 927 C C . GLY A 1 119 ? -3.350 -5.833 20.590 1.00 90.00 119 GLY A C 1
ATOM 928 O O . GLY A 1 119 ? -4.128 -6.557 19.969 1.00 90.00 119 GLY A O 1
ATOM 929 N N . ARG A 1 120 ? -3.595 -5.454 21.845 1.00 87.88 120 ARG A N 1
ATOM 930 C CA . ARG A 1 120 ? -4.767 -5.909 22.601 1.00 87.88 120 ARG A CA 1
ATOM 931 C C . ARG A 1 120 ? -5.977 -5.006 22.379 1.00 87.88 120 ARG A C 1
ATOM 933 O O . ARG A 1 120 ? -5.917 -3.816 22.651 1.00 87.88 120 ARG A O 1
ATOM 940 N N . LYS A 1 121 ? -7.122 -5.580 22.010 1.00 86.81 121 LYS A N 1
ATOM 941 C CA . LYS A 1 121 ? -8.375 -4.836 21.757 1.00 86.81 121 LYS A CA 1
ATOM 942 C C . LYS A 1 121 ? -8.951 -4.079 22.962 1.00 86.81 121 LYS A C 1
ATOM 944 O O . LYS A 1 121 ? -9.843 -3.261 22.775 1.00 86.81 121 LYS A O 1
ATOM 949 N N . ASP A 1 122 ? -8.492 -4.368 24.176 1.00 84.25 122 ASP A N 1
ATOM 950 C CA . ASP A 1 122 ? -8.906 -3.689 25.412 1.00 84.25 122 ASP A CA 1
ATOM 951 C C . ASP A 1 122 ? -7.955 -2.547 25.835 1.00 84.25 122 ASP A C 1
ATOM 953 O O . ASP A 1 122 ? -8.051 -2.010 26.953 1.00 84.25 122 ASP A O 1
ATOM 957 N N . ALA A 1 123 ? -7.043 -2.171 24.931 1.00 88.12 123 ALA A N 1
ATOM 958 C CA . ALA A 1 123 ? -6.161 -1.029 25.086 1.00 88.12 123 ALA A CA 1
ATOM 959 C C . ALA A 1 123 ? -6.941 0.271 25.313 1.00 88.12 123 ALA A C 1
ATOM 961 O O . ALA A 1 123 ? -8.051 0.461 24.817 1.00 88.12 123 ALA A O 1
ATOM 962 N N . LYS A 1 124 ? -6.338 1.197 26.067 1.00 87.50 124 LYS A N 1
ATOM 963 C CA . LYS A 1 124 ? -6.967 2.491 26.388 1.00 87.50 124 LYS A CA 1
ATOM 964 C C . LYS A 1 124 ? -7.117 3.390 25.161 1.00 87.50 124 LYS A C 1
ATOM 966 O O . LYS A 1 124 ? -8.033 4.206 25.113 1.00 87.50 124 LYS A O 1
ATOM 971 N N . LYS A 1 125 ? -6.192 3.283 24.205 1.00 91.56 125 LYS A N 1
ATOM 972 C CA . LYS A 1 125 ? -6.177 4.070 22.971 1.00 91.56 125 LYS A CA 1
ATOM 973 C C . LYS A 1 125 ? -6.244 3.125 21.780 1.00 91.56 125 LYS A C 1
ATOM 975 O O . LYS A 1 125 ? -5.556 2.107 21.746 1.00 91.56 125 LYS A O 1
ATOM 980 N N . VAL A 1 126 ? -7.037 3.501 20.782 1.00 94.25 126 VAL A N 1
ATOM 981 C CA . VAL A 1 126 ? -7.128 2.787 19.507 1.00 94.25 126 VAL A CA 1
ATOM 982 C C . VAL A 1 126 ? -6.745 3.736 18.379 1.00 94.25 126 VAL A C 1
ATOM 984 O O . VAL A 1 126 ? -7.353 4.793 18.218 1.00 94.25 126 VAL A O 1
ATOM 987 N N . LEU A 1 127 ? -5.751 3.349 17.583 1.00 95.81 127 LEU A N 1
ATOM 988 C CA . LEU A 1 127 ? -5.383 4.016 16.338 1.00 95.81 127 LEU A CA 1
ATOM 989 C C . LEU A 1 127 ? -6.030 3.287 15.161 1.00 95.81 127 LEU A C 1
ATOM 991 O O . LEU A 1 127 ? -5.750 2.117 14.915 1.00 95.81 127 LEU A O 1
ATOM 995 N N . ILE A 1 128 ? -6.856 3.988 14.389 1.00 96.94 128 ILE A N 1
ATOM 996 C CA . ILE A 1 128 ? -7.365 3.471 13.115 1.00 96.94 128 ILE A CA 1
ATOM 997 C C . ILE A 1 128 ? -6.383 3.864 12.020 1.00 96.94 128 ILE A C 1
ATOM 999 O O . ILE A 1 128 ? -6.151 5.053 11.796 1.00 96.94 128 ILE A O 1
ATOM 1003 N N . TRP A 1 129 ? -5.816 2.877 11.331 1.00 97.44 129 TRP A N 1
ATOM 1004 C CA . TRP A 1 129 ? -4.838 3.116 10.279 1.00 97.44 129 TRP A CA 1
ATOM 1005 C C . TRP A 1 129 ? -5.421 2.878 8.887 1.00 97.44 129 TRP A C 1
ATOM 1007 O O . TRP A 1 129 ? -5.825 1.768 8.533 1.00 97.44 129 TRP A O 1
ATOM 1017 N N . TYR A 1 130 ? -5.383 3.928 8.070 1.00 96.38 130 TYR A N 1
ATOM 1018 C CA . TYR A 1 130 ? -5.726 3.899 6.653 1.00 96.38 130 TYR A CA 1
ATOM 1019 C C . TYR A 1 130 ? -4.434 3.825 5.841 1.00 96.38 130 TYR A C 1
ATOM 1021 O O . TYR A 1 130 ? -3.684 4.799 5.777 1.00 96.38 130 TYR A O 1
ATOM 1029 N N . HIS A 1 131 ? -4.141 2.675 5.230 1.00 96.25 131 HIS A N 1
ATOM 1030 C CA . HIS A 1 131 ? -2.905 2.541 4.458 1.00 96.25 131 HIS A CA 1
ATOM 1031 C C . HIS A 1 131 ? -2.907 3.441 3.212 1.00 96.25 131 HIS A C 1
ATOM 1033 O O . HIS A 1 131 ? -3.957 3.740 2.637 1.00 96.25 131 HIS A O 1
ATOM 1039 N N . GLY A 1 132 ? -1.711 3.853 2.784 1.00 93.44 132 GLY A N 1
ATOM 1040 C CA . GLY A 1 132 ? -1.504 4.610 1.550 1.00 93.44 132 GLY A CA 1
ATOM 1041 C C . GLY A 1 132 ? -1.635 3.746 0.290 1.00 93.44 132 GLY A C 1
ATOM 1042 O O . GLY A 1 132 ? -2.091 2.607 0.340 1.00 93.44 132 GLY A O 1
ATOM 1043 N N . GLY A 1 133 ? -1.208 4.289 -0.855 1.00 92.31 133 GLY A N 1
ATOM 1044 C CA . GLY A 1 133 ? -1.292 3.600 -2.152 1.00 92.31 133 GLY A CA 1
ATOM 1045 C C . GLY A 1 133 ? -2.351 4.159 -3.106 1.00 92.31 133 GLY A C 1
ATOM 1046 O O . GLY A 1 133 ? -2.753 3.476 -4.046 1.00 92.31 133 GLY A O 1
ATOM 1047 N N . GLY A 1 134 ? -2.832 5.383 -2.858 1.00 93.56 134 GLY A N 1
ATOM 1048 C CA . GLY A 1 134 ? -3.758 6.095 -3.748 1.00 93.56 134 GLY A CA 1
ATOM 1049 C C . GLY A 1 134 ? -5.112 5.404 -3.918 1.00 93.56 134 GLY A C 1
ATOM 1050 O O . GLY A 1 134 ? -5.676 5.448 -5.007 1.00 93.56 134 GLY A O 1
ATOM 1051 N N . PHE A 1 135 ? -5.585 4.693 -2.886 1.00 95.25 135 PHE A N 1
ATOM 1052 C CA . PHE A 1 135 ? -6.752 3.796 -2.927 1.00 95.25 135 PHE A CA 1
ATOM 1053 C C . PHE A 1 135 ? -6.654 2.641 -3.936 1.00 95.25 135 PHE A C 1
ATOM 1055 O O . PHE A 1 135 ? -7.622 1.913 -4.134 1.00 95.25 135 PHE A O 1
ATOM 1062 N N . CYS A 1 136 ? -5.496 2.458 -4.567 1.00 93.75 136 CYS A N 1
ATOM 1063 C CA . CYS A 1 136 ? -5.288 1.520 -5.663 1.00 93.75 136 CYS A CA 1
ATOM 1064 C C . CYS A 1 136 ? -4.338 0.376 -5.303 1.00 93.75 136 CYS A C 1
ATOM 1066 O O . CYS A 1 136 ? -4.269 -0.600 -6.044 1.00 93.75 136 CYS A O 1
ATOM 1068 N N . LEU A 1 137 ? -3.575 0.482 -4.216 1.00 94.94 137 LEU A N 1
ATOM 1069 C CA . LEU A 1 137 ? -2.581 -0.518 -3.828 1.00 94.94 137 LEU A CA 1
ATOM 1070 C C . LEU A 1 137 ? -2.838 -1.017 -2.405 1.00 94.94 137 LEU A C 1
ATOM 1072 O O . LEU A 1 137 ? -3.248 -0.222 -1.560 1.00 94.94 137 LEU A O 1
ATOM 1076 N N . PRO A 1 138 ? -2.588 -2.307 -2.133 1.00 95.00 138 PRO A N 1
ATOM 1077 C CA . PRO A 1 138 ? -2.736 -2.872 -0.799 1.00 95.00 138 PRO A CA 1
ATOM 1078 C C . PRO A 1 138 ? -1.631 -2.382 0.146 1.00 95.00 138 PRO A C 1
ATOM 1080 O O . PRO A 1 138 ? -0.529 -2.025 -0.280 1.00 95.00 138 PRO A O 1
ATOM 1083 N N . ALA A 1 139 ? -1.897 -2.433 1.451 1.00 95.69 139 ALA A N 1
ATOM 1084 C CA . ALA A 1 139 ? -0.853 -2.330 2.466 1.00 95.69 139 ALA A CA 1
ATOM 1085 C C . ALA A 1 139 ? 0.234 -3.410 2.269 1.00 95.69 139 ALA A C 1
ATOM 1087 O O . ALA A 1 139 ? -0.075 -4.576 2.022 1.00 95.69 139 ALA A O 1
ATOM 1088 N N . ASN A 1 140 ? 1.500 -3.021 2.422 1.00 93.44 140 ASN A N 1
ATOM 1089 C CA . ASN A 1 140 ? 2.660 -3.913 2.430 1.00 93.44 140 ASN A CA 1
ATOM 1090 C C . ASN A 1 140 ? 3.144 -4.219 3.865 1.00 93.44 140 ASN A C 1
ATOM 1092 O O . ASN A 1 140 ? 2.677 -3.619 4.834 1.00 93.44 140 ASN A O 1
ATOM 1096 N N . SER A 1 141 ? 4.097 -5.147 3.996 1.00 93.88 141 SER A N 1
ATOM 1097 C CA . SER A 1 141 ? 4.654 -5.583 5.287 1.00 93.88 141 SER A CA 1
ATOM 1098 C C . SER A 1 141 ? 5.371 -4.475 6.060 1.00 93.88 141 SER A C 1
ATOM 1100 O O . SER A 1 141 ? 5.397 -4.531 7.285 1.00 93.88 141 SER A O 1
ATOM 1102 N N . GLY A 1 142 ? 5.903 -3.454 5.380 1.00 94.00 142 GLY A N 1
ATOM 1103 C CA . GLY A 1 142 ? 6.538 -2.305 6.026 1.00 94.00 142 GLY A CA 1
ATOM 1104 C C . GLY A 1 142 ? 5.566 -1.523 6.909 1.00 94.00 142 GLY A C 1
ATOM 1105 O O . GLY A 1 142 ? 5.939 -1.117 8.006 1.00 94.00 142 GLY A O 1
ATOM 1106 N N . TYR A 1 143 ? 4.298 -1.388 6.494 1.00 96.06 143 TYR A N 1
ATOM 1107 C CA . TYR A 1 143 ? 3.270 -0.796 7.357 1.00 96.06 143 TYR A CA 1
ATOM 1108 C C . TYR A 1 143 ? 3.045 -1.627 8.620 1.00 96.06 143 TYR A C 1
ATOM 1110 O O . TYR A 1 143 ? 2.958 -1.062 9.701 1.00 96.06 143 TYR A O 1
ATOM 1118 N N . LEU A 1 144 ? 2.971 -2.955 8.502 1.00 96.12 144 LEU A N 1
ATOM 1119 C CA . LEU A 1 144 ? 2.755 -3.828 9.658 1.00 96.12 144 LEU A CA 1
ATOM 1120 C C . LEU A 1 144 ? 3.943 -3.809 10.615 1.00 96.12 144 LEU A C 1
ATOM 1122 O O . LEU A 1 144 ? 3.725 -3.664 11.807 1.00 96.12 144 LEU A O 1
ATOM 1126 N N . GLY A 1 145 ? 5.173 -3.863 10.098 1.00 96.00 145 GLY A N 1
ATOM 1127 C CA . GLY A 1 145 ? 6.382 -3.740 10.916 1.00 96.00 145 GLY A CA 1
ATOM 1128 C C . GLY A 1 145 ? 6.434 -2.430 11.696 1.00 96.00 145 GLY A C 1
ATOM 1129 O O . GLY A 1 145 ? 6.705 -2.433 12.893 1.00 96.00 145 GLY A O 1
ATOM 1130 N N . PHE A 1 146 ? 6.110 -1.315 11.038 1.00 96.31 146 PHE A N 1
ATOM 1131 C CA . PHE A 1 146 ? 6.020 -0.017 11.700 1.00 96.31 146 PHE A CA 1
ATOM 1132 C C . PHE A 1 146 ? 4.931 0.013 12.783 1.00 96.31 146 PHE A C 1
ATOM 1134 O O . PHE A 1 146 ? 5.189 0.452 13.900 1.00 96.31 146 PHE A O 1
ATOM 1141 N N . LEU A 1 147 ? 3.719 -0.456 12.469 1.00 96.19 147 LEU A N 1
ATOM 1142 C CA . LEU A 1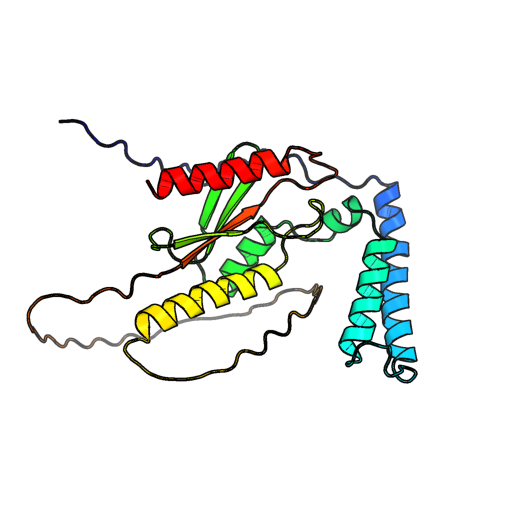 147 ? 2.584 -0.417 13.396 1.00 96.19 147 LEU A CA 1
ATOM 1143 C C . LEU A 1 147 ? 2.768 -1.364 14.588 1.00 96.19 147 LEU A C 1
ATOM 1145 O O . LEU A 1 147 ? 2.407 -0.998 15.702 1.00 96.19 147 LEU A O 1
ATOM 1149 N N . ASP A 1 148 ? 3.344 -2.545 14.374 1.00 94.19 148 ASP A N 1
ATOM 1150 C CA . ASP A 1 148 ? 3.668 -3.494 15.443 1.00 94.19 148 ASP A CA 1
ATOM 1151 C C . ASP A 1 148 ? 4.755 -2.926 16.367 1.00 94.19 148 ASP A C 1
ATOM 1153 O O . ASP A 1 148 ? 4.599 -2.920 17.587 1.00 94.19 148 ASP A O 1
ATOM 1157 N N . GLY A 1 149 ? 5.802 -2.323 15.790 1.00 93.69 149 GLY A N 1
ATOM 1158 C CA . GLY A 1 149 ? 6.828 -1.602 16.546 1.00 93.69 149 GLY A CA 1
ATOM 1159 C C . GLY A 1 149 ? 6.259 -0.439 17.366 1.00 93.69 149 GLY A C 1
ATOM 1160 O O . GLY A 1 149 ? 6.638 -0.268 18.523 1.00 93.69 149 GLY A O 1
ATOM 1161 N N . LEU A 1 150 ? 5.305 0.312 16.807 1.00 93.12 150 LEU A N 1
ATOM 1162 C CA . LEU A 1 150 ? 4.607 1.396 17.506 1.00 93.12 150 LEU A CA 1
ATOM 1163 C C . LEU A 1 150 ? 3.760 0.878 18.681 1.00 93.12 150 LEU A C 1
ATOM 1165 O O . LEU A 1 150 ? 3.763 1.466 19.760 1.00 93.12 150 LEU A O 1
ATOM 1169 N N . VAL A 1 151 ? 3.042 -0.234 18.506 1.00 92.38 151 VAL A N 1
ATOM 1170 C CA . VAL A 1 151 ? 2.308 -0.876 19.610 1.00 92.38 151 VAL A CA 1
ATOM 1171 C C . VAL A 1 151 ? 3.286 -1.328 20.697 1.00 92.38 151 VAL A C 1
ATOM 1173 O O . VAL A 1 151 ? 3.084 -1.021 21.874 1.00 92.38 151 VAL A O 1
ATOM 1176 N N . ALA A 1 152 ? 4.377 -1.992 20.315 1.00 89.69 152 ALA A N 1
ATOM 1177 C CA . ALA A 1 152 ? 5.386 -2.475 21.248 1.00 89.69 152 ALA A CA 1
ATOM 1178 C C . ALA A 1 152 ? 6.061 -1.336 22.032 1.00 89.69 152 ALA A C 1
ATOM 1180 O O . ALA A 1 152 ? 6.246 -1.464 23.243 1.00 89.69 152 ALA A O 1
ATOM 1181 N N . SER A 1 153 ? 6.388 -0.208 21.390 1.00 89.19 153 SER A N 1
ATOM 1182 C CA . SER A 1 153 ? 7.036 0.927 22.061 1.00 89.19 153 SER A CA 1
ATOM 1183 C C . SER A 1 153 ? 6.137 1.550 23.130 1.00 89.19 153 SER A C 1
ATOM 1185 O O . SER A 1 153 ? 6.602 1.816 24.235 1.00 89.19 153 SER A O 1
ATOM 1187 N N . THR A 1 154 ? 4.835 1.685 22.863 1.00 85.69 154 THR A N 1
ATOM 1188 C CA . THR A 1 154 ? 3.883 2.211 23.861 1.00 85.69 154 THR A CA 1
ATOM 1189 C C . THR A 1 154 ? 3.668 1.263 25.040 1.00 85.69 154 THR A C 1
ATOM 1191 O O . THR A 1 154 ? 3.476 1.719 26.163 1.00 85.69 154 THR A O 1
ATOM 1194 N N . CYS A 1 155 ? 3.751 -0.054 24.821 1.00 77.50 155 CYS A N 1
ATOM 1195 C CA . CYS A 1 155 ? 3.701 -1.031 25.911 1.00 77.50 155 CYS A CA 1
ATOM 1196 C C . CYS A 1 155 ? 4.958 -0.960 26.792 1.00 77.50 155 CYS A C 1
ATOM 1198 O O . CYS A 1 155 ? 4.867 -1.119 28.004 1.00 77.50 155 CYS A O 1
ATOM 1200 N N . ARG A 1 156 ? 6.127 -0.695 26.193 1.00 70.81 156 ARG A N 1
ATOM 1201 C CA . ARG A 1 156 ? 7.392 -0.534 26.926 1.00 70.81 156 ARG A CA 1
ATOM 1202 C C . ARG A 1 156 ? 7.428 0.750 27.741 1.00 70.81 156 ARG A C 1
ATOM 1204 O O . ARG A 1 156 ? 7.917 0.714 28.855 1.00 70.81 156 ARG A O 1
ATOM 1211 N N . GLU A 1 157 ? 6.903 1.859 27.228 1.00 65.31 157 GLU A N 1
ATOM 1212 C CA . GLU A 1 157 ? 6.805 3.112 27.992 1.00 65.31 157 GLU A CA 1
ATOM 1213 C C . GLU A 1 157 ? 5.768 3.011 29.119 1.00 65.31 157 GLU A C 1
ATOM 1215 O O . GLU A 1 157 ? 6.037 3.437 30.241 1.00 65.31 157 GLU A O 1
ATOM 1220 N N . GLY A 1 158 ? 4.628 2.360 28.863 1.00 56.69 158 GLY A N 1
ATOM 1221 C CA . GLY A 1 158 ? 3.603 2.085 29.876 1.00 56.69 158 GLY A CA 1
ATOM 1222 C C . GLY A 1 158 ? 4.019 1.069 30.950 1.00 56.69 158 GLY A C 1
ATOM 1223 O O . GLY A 1 158 ? 3.333 0.943 31.963 1.00 56.69 158 GLY A O 1
ATOM 1224 N N . GLY A 1 159 ? 5.112 0.327 30.743 1.00 49.09 159 GLY A N 1
ATOM 1225 C CA . GLY A 1 159 ? 5.756 -0.539 31.746 1.00 49.09 159 GLY A CA 1
ATOM 1226 C C . GLY A 1 159 ? 7.156 -0.069 32.167 1.00 49.09 159 GLY A C 1
ATOM 1227 O O . GLY A 1 159 ? 7.818 -0.741 32.948 1.00 49.09 159 GLY A O 1
ATOM 1228 N N . GLY A 1 160 ? 7.626 1.053 31.614 1.00 41.53 160 GLY A N 1
ATOM 1229 C CA . GLY A 1 160 ? 8.994 1.573 31.724 1.00 41.53 160 GLY A CA 1
ATOM 1230 C C . GLY A 1 160 ? 9.074 2.944 32.392 1.00 41.53 160 GLY A C 1
ATOM 1231 O O . GLY A 1 160 ? 10.170 3.434 32.647 1.00 41.53 160 GLY A O 1
ATOM 1232 N N . ALA A 1 161 ? 7.938 3.526 32.793 1.00 45.38 161 ALA A N 1
ATOM 1233 C CA . ALA A 1 161 ? 7.930 4.514 33.876 1.00 45.38 161 ALA A CA 1
ATOM 1234 C C . ALA A 1 161 ? 8.512 3.942 35.194 1.00 45.38 161 ALA A C 1
ATOM 1236 O O . ALA A 1 161 ? 8.832 4.704 36.104 1.00 45.38 161 ALA A O 1
ATOM 1237 N N . ASP A 1 162 ? 8.739 2.623 35.235 1.00 44.28 162 ASP A N 1
ATOM 1238 C CA . ASP A 1 162 ? 9.332 1.880 36.341 1.00 44.28 162 ASP A CA 1
ATOM 1239 C C . ASP A 1 162 ? 10.791 1.446 36.046 1.00 44.28 162 ASP A C 1
ATOM 1241 O O . ASP A 1 162 ? 11.469 0.931 36.934 1.00 44.28 162 ASP A O 1
ATOM 1245 N N . ALA A 1 163 ? 11.319 1.649 34.826 1.00 35.62 163 ALA A N 1
ATOM 1246 C CA . ALA A 1 163 ? 12.699 1.288 34.480 1.00 35.62 163 ALA A CA 1
ATOM 1247 C C . ALA A 1 163 ? 13.258 2.071 33.272 1.00 35.62 163 ALA A C 1
ATOM 1249 O O . ALA A 1 163 ? 12.790 1.966 32.139 1.00 35.62 163 ALA A O 1
ATOM 1250 N N . HIS A 1 164 ? 14.323 2.826 33.540 1.00 34.06 164 HIS A N 1
ATOM 1251 C CA . HIS A 1 164 ? 15.082 3.673 32.619 1.00 34.06 164 HIS A CA 1
ATOM 1252 C C . HIS A 1 164 ? 15.650 2.979 31.353 1.00 34.06 164 HIS A C 1
ATOM 1254 O O . HIS A 1 164 ? 16.208 1.889 31.421 1.00 34.06 164 HIS A O 1
ATOM 1260 N N . ALA A 1 165 ? 15.697 3.789 30.281 1.00 34.72 165 ALA A N 1
ATOM 1261 C CA . ALA A 1 165 ? 16.755 3.940 29.262 1.00 34.72 165 ALA A CA 1
ATOM 1262 C C . ALA A 1 165 ? 16.802 3.087 27.961 1.00 34.72 165 ALA A C 1
ATOM 1264 O O . ALA A 1 165 ? 16.895 1.867 27.962 1.00 34.72 165 ALA A O 1
ATOM 1265 N N . HIS A 1 166 ? 16.865 3.860 26.859 1.00 35.97 166 HIS A N 1
ATOM 1266 C CA . HIS A 1 166 ? 17.591 3.728 25.580 1.00 35.97 166 HIS A CA 1
ATOM 1267 C C . HIS A 1 166 ? 17.569 2.417 24.772 1.00 35.97 166 HIS A C 1
ATOM 1269 O O . HIS A 1 166 ? 18.188 1.427 25.143 1.00 35.97 166 HIS A O 1
ATOM 1275 N N . ALA A 1 167 ? 17.035 2.508 23.546 1.00 32.75 167 ALA A N 1
ATOM 1276 C CA . ALA A 1 167 ? 17.668 1.939 22.350 1.00 32.75 167 ALA A CA 1
ATOM 1277 C C . ALA A 1 167 ? 17.120 2.611 21.078 1.00 32.75 167 ALA A C 1
ATOM 1279 O O . ALA A 1 167 ? 15.912 2.619 20.837 1.00 32.75 167 ALA A O 1
ATOM 1280 N N . ASP A 1 168 ? 18.029 3.167 20.281 1.00 32.50 168 ASP A N 1
ATOM 1281 C CA . ASP A 1 168 ? 17.786 3.737 18.960 1.00 32.50 168 ASP A CA 1
ATOM 1282 C C . ASP A 1 168 ? 17.295 2.668 17.970 1.00 32.50 168 ASP A C 1
ATOM 1284 O O . ASP A 1 168 ? 17.901 1.604 17.828 1.00 32.50 168 ASP A O 1
ATOM 1288 N N . ALA A 1 169 ? 16.204 2.963 17.259 1.00 33.56 169 ALA A N 1
ATOM 1289 C CA . ALA A 1 169 ? 15.688 2.142 16.170 1.00 33.56 169 ALA A CA 1
ATOM 1290 C C . ALA A 1 169 ? 15.789 2.919 14.850 1.00 33.56 169 ALA A C 1
ATOM 1292 O O . ALA A 1 169 ? 14.938 3.750 14.528 1.00 33.56 169 ALA A O 1
ATOM 1293 N N . ASP A 1 170 ? 16.836 2.630 14.078 1.00 27.67 170 ASP A N 1
ATOM 1294 C CA . ASP A 1 170 ? 16.941 3.019 12.672 1.00 27.67 170 ASP A CA 1
ATOM 1295 C C . ASP A 1 170 ? 15.979 2.145 11.847 1.00 27.67 170 ASP A C 1
ATOM 1297 O O . ASP A 1 170 ? 16.270 1.008 11.466 1.00 27.67 170 ASP A O 1
ATOM 1301 N N . ALA A 1 171 ? 14.768 2.663 11.639 1.00 29.73 171 ALA A N 1
ATOM 1302 C CA . ALA A 1 171 ? 13.757 2.064 10.784 1.00 29.73 171 ALA A CA 1
ATOM 1303 C C . ALA A 1 171 ? 14.023 2.430 9.315 1.00 29.73 171 ALA A C 1
ATOM 1305 O O . ALA A 1 171 ? 13.354 3.279 8.720 1.00 29.73 171 ALA A O 1
ATOM 1306 N N . GLY A 1 172 ? 14.981 1.738 8.701 1.00 25.12 172 GLY A N 1
ATOM 1307 C CA . GLY A 1 172 ? 15.128 1.691 7.251 1.00 25.12 172 GLY A CA 1
ATOM 1308 C C . GLY A 1 172 ? 13.928 0.989 6.610 1.00 25.12 172 GLY A C 1
ATOM 1309 O O . GLY A 1 172 ? 13.913 -0.231 6.460 1.00 25.12 172 GLY A O 1
ATOM 1310 N N . ALA A 1 173 ? 12.912 1.756 6.205 1.00 28.70 173 ALA A N 1
ATOM 1311 C CA . ALA A 1 173 ? 11.795 1.282 5.390 1.00 28.70 173 ALA A CA 1
ATOM 1312 C C . ALA A 1 173 ? 12.282 0.924 3.971 1.00 28.70 173 ALA A C 1
ATOM 1314 O O . ALA A 1 173 ? 12.140 1.687 3.015 1.00 28.70 173 ALA A O 1
ATOM 1315 N N . GLY A 1 174 ? 12.890 -0.254 3.836 1.00 27.75 174 GLY A N 1
ATOM 1316 C CA . GLY A 1 174 ? 13.268 -0.843 2.560 1.00 27.75 174 GLY A CA 1
ATOM 1317 C C . GLY A 1 174 ? 12.042 -1.380 1.827 1.00 27.75 174 GLY A C 1
ATOM 1318 O O . GLY A 1 174 ? 11.438 -2.373 2.232 1.00 27.75 174 GLY A O 1
ATOM 1319 N N . ALA A 1 175 ? 11.688 -0.745 0.711 1.00 30.41 175 ALA A N 1
ATOM 1320 C CA . ALA A 1 175 ? 10.791 -1.314 -0.285 1.00 30.41 175 ALA A CA 1
ATOM 1321 C C . ALA A 1 175 ? 11.466 -2.535 -0.943 1.00 30.41 175 ALA A C 1
ATOM 1323 O O . ALA A 1 175 ? 12.146 -2.414 -1.958 1.00 30.41 175 ALA A O 1
ATOM 1324 N N . GLY A 1 176 ? 11.303 -3.711 -0.338 1.00 29.44 176 GLY A N 1
ATOM 1325 C CA . GLY A 1 176 ? 11.754 -4.992 -0.874 1.00 29.44 176 GLY A CA 1
ATOM 1326 C C . GLY A 1 176 ? 10.577 -5.815 -1.386 1.00 29.44 176 GLY A C 1
ATOM 1327 O O . GLY A 1 176 ? 9.865 -6.444 -0.609 1.00 29.44 176 GLY A O 1
ATOM 1328 N N . ALA A 1 177 ? 10.375 -5.834 -2.703 1.00 31.12 177 ALA A N 1
ATOM 1329 C CA . ALA A 1 177 ? 9.603 -6.883 -3.356 1.00 31.12 177 ALA A CA 1
ATOM 1330 C C . ALA A 1 177 ? 10.464 -8.159 -3.377 1.00 31.12 177 ALA A C 1
ATOM 1332 O O . ALA A 1 177 ? 11.359 -8.287 -4.207 1.00 31.12 177 ALA A O 1
ATOM 1333 N N . GLY A 1 178 ? 10.225 -9.073 -2.435 1.00 28.20 178 GLY A N 1
ATOM 1334 C CA . GLY A 1 178 ? 10.881 -10.380 -2.360 1.00 28.20 178 GLY A CA 1
ATOM 1335 C C . GLY A 1 178 ? 9.904 -11.508 -2.682 1.00 28.20 178 GLY A C 1
ATOM 1336 O O . GLY A 1 178 ? 8.963 -11.754 -1.931 1.00 28.20 178 GLY A O 1
ATOM 1337 N N . ALA A 1 179 ? 10.130 -12.173 -3.813 1.00 26.41 179 ALA A N 1
ATOM 1338 C CA . ALA A 1 179 ? 9.562 -13.468 -4.170 1.00 26.41 179 ALA A CA 1
ATOM 1339 C C . ALA A 1 179 ? 10.534 -14.593 -3.757 1.00 26.41 179 ALA A C 1
ATOM 1341 O O . ALA A 1 179 ? 11.743 -14.407 -3.856 1.00 26.41 179 ALA A O 1
ATOM 1342 N N . GLY A 1 180 ? 10.004 -15.755 -3.358 1.00 26.41 180 GLY A N 1
ATOM 1343 C CA . GLY A 1 180 ? 10.764 -16.987 -3.067 1.00 26.41 180 GLY A CA 1
ATOM 1344 C C . GLY A 1 180 ? 10.406 -17.548 -1.686 1.00 26.41 180 GLY A C 1
ATOM 1345 O O . GLY A 1 180 ? 10.633 -16.882 -0.687 1.00 26.41 180 GLY A O 1
ATOM 1346 N N . ALA A 1 181 ? 9.594 -18.606 -1.589 1.00 26.23 181 ALA A N 1
ATOM 1347 C CA . ALA A 1 181 ? 9.925 -20.028 -1.790 1.00 26.23 181 ALA A CA 1
ATOM 1348 C C . ALA A 1 181 ? 10.429 -20.646 -0.474 1.00 26.23 181 ALA A C 1
ATOM 1350 O O . ALA A 1 181 ? 11.482 -20.278 0.031 1.00 26.23 181 ALA A O 1
ATOM 1351 N N . GLY A 1 182 ? 9.603 -21.522 0.104 1.00 25.45 182 GLY A N 1
ATOM 1352 C CA . GLY A 1 182 ? 9.870 -22.172 1.382 1.00 25.45 182 GLY A CA 1
ATOM 1353 C C . GLY A 1 182 ? 10.776 -23.393 1.275 1.00 25.45 182 GLY A C 1
ATOM 1354 O O . GLY A 1 182 ? 10.981 -23.922 0.186 1.00 25.45 182 GLY A O 1
ATOM 1355 N N . ALA A 1 183 ? 11.247 -23.831 2.439 1.00 27.92 183 ALA A N 1
ATOM 1356 C CA . ALA A 1 183 ? 11.521 -25.215 2.811 1.00 27.92 183 ALA A CA 1
ATOM 1357 C C . ALA A 1 183 ? 11.866 -25.225 4.313 1.00 27.92 183 ALA A C 1
ATOM 1359 O O . ALA A 1 183 ? 12.916 -24.720 4.697 1.00 27.92 183 ALA A O 1
ATOM 1360 N N . ASP A 1 184 ? 10.965 -25.763 5.134 1.00 32.22 184 ASP A N 1
ATOM 1361 C CA . ASP A 1 184 ? 11.283 -26.312 6.459 1.00 32.22 184 ASP A CA 1
ATOM 1362 C C . ASP A 1 184 ? 11.571 -27.808 6.274 1.00 32.22 184 ASP A C 1
ATOM 1364 O O . ASP A 1 184 ? 10.831 -28.469 5.536 1.00 32.22 184 ASP A O 1
ATOM 1368 N N . PRO A 1 185 ? 12.583 -28.351 6.962 1.00 34.16 185 PRO A N 1
ATOM 1369 C CA . PRO A 1 185 ? 12.564 -29.749 7.369 1.00 34.16 185 PRO A CA 1
ATOM 1370 C C . PRO A 1 185 ? 12.755 -29.890 8.892 1.00 34.16 185 PRO A C 1
ATOM 1372 O O . PRO A 1 185 ? 13.706 -29.334 9.427 1.00 34.16 185 PRO A O 1
ATOM 1375 N N . ASP A 1 186 ? 11.836 -30.638 9.526 1.00 33.19 186 ASP A N 1
ATOM 1376 C CA . ASP A 1 186 ? 12.016 -31.652 10.595 1.00 33.19 186 ASP A CA 1
ATOM 1377 C C . ASP A 1 186 ? 12.929 -31.325 11.816 1.00 33.19 186 ASP A C 1
ATOM 1379 O O . ASP A 1 186 ? 14.010 -30.776 11.681 1.00 33.19 186 ASP A O 1
ATOM 1383 N N . ALA A 1 187 ? 12.687 -31.705 13.078 1.00 32.22 187 ALA A N 1
ATOM 1384 C CA . ALA A 1 187 ? 11.802 -32.678 13.719 1.00 32.22 187 ALA A CA 1
ATOM 1385 C C . ALA A 1 187 ? 11.996 -32.620 15.268 1.00 32.22 187 ALA A C 1
ATOM 1387 O O . ALA A 1 187 ? 13.079 -32.265 15.719 1.00 32.22 187 ALA A O 1
ATOM 1388 N N . HIS A 1 188 ? 10.954 -33.040 16.013 1.00 31.91 188 HIS A N 1
ATOM 1389 C CA . HIS A 1 188 ? 10.905 -33.801 17.297 1.00 31.91 188 HIS A CA 1
ATOM 1390 C C . HIS A 1 188 ? 11.727 -33.347 18.542 1.00 31.91 188 HIS A C 1
ATOM 1392 O O . HIS A 1 188 ? 12.931 -33.158 18.457 1.00 31.91 188 HIS A O 1
ATOM 1398 N N . ALA A 1 189 ? 11.085 -33.026 19.689 1.00 31.42 189 ALA A N 1
ATOM 1399 C CA . ALA A 1 189 ? 10.644 -33.914 20.811 1.00 31.42 189 ALA A CA 1
ATOM 1400 C C . ALA A 1 189 ? 11.851 -34.348 21.695 1.00 31.42 189 ALA A C 1
ATOM 1402 O O . ALA A 1 189 ? 12.887 -34.673 21.134 1.00 31.42 189 ALA A O 1
ATOM 1403 N N . ASP A 1 190 ? 11.922 -34.347 23.033 1.00 31.27 190 ASP A N 1
ATOM 1404 C CA . ASP A 1 190 ? 11.025 -34.319 24.203 1.00 31.27 190 ASP A CA 1
ATOM 1405 C C . ASP A 1 190 ? 11.849 -33.831 25.431 1.00 31.27 190 ASP A C 1
ATOM 1407 O O . ASP A 1 190 ? 13.074 -33.713 25.328 1.00 31.27 190 ASP A O 1
ATOM 1411 N N . GLY A 1 191 ? 11.235 -33.629 26.608 1.00 31.33 191 GLY A N 1
ATOM 1412 C CA . GLY A 1 191 ? 11.984 -33.621 27.877 1.00 31.33 191 GLY A CA 1
ATOM 1413 C C . GLY A 1 191 ? 11.301 -32.937 29.062 1.00 31.33 191 GLY A C 1
ATOM 1414 O O . GLY A 1 191 ? 11.383 -31.719 29.198 1.00 31.33 191 GLY A O 1
ATOM 1415 N N . ASP A 1 192 ? 10.684 -33.753 29.917 1.00 32.69 192 ASP A N 1
ATOM 1416 C CA . ASP A 1 192 ? 10.034 -33.427 31.192 1.00 32.69 192 ASP A CA 1
ATOM 1417 C C . ASP A 1 192 ? 10.987 -32.883 32.276 1.00 32.69 192 ASP A C 1
ATOM 1419 O O . ASP A 1 192 ? 12.191 -33.153 32.269 1.00 32.69 192 ASP A O 1
ATOM 1423 N N . GLY A 1 193 ? 10.425 -32.179 33.264 1.00 33.50 193 GLY A N 1
ATOM 1424 C CA . GLY A 1 193 ? 11.130 -31.790 34.486 1.00 33.50 193 GLY A CA 1
ATOM 1425 C C . GLY A 1 193 ? 10.246 -31.030 35.473 1.00 33.50 193 GLY A C 1
ATOM 1426 O O . GLY A 1 193 ? 10.159 -29.806 35.405 1.00 33.50 193 GLY A O 1
ATOM 1427 N N . ASP A 1 194 ? 9.614 -31.781 36.376 1.00 33.03 194 ASP A N 1
ATOM 1428 C CA . ASP A 1 194 ? 8.852 -31.316 37.540 1.00 33.03 194 ASP A CA 1
ATOM 1429 C C . ASP A 1 194 ? 9.703 -30.495 38.526 1.00 33.03 194 ASP A C 1
ATOM 1431 O O . ASP A 1 194 ? 10.902 -30.734 38.697 1.00 33.03 194 ASP A O 1
ATOM 1435 N N . GLY A 1 195 ? 9.059 -29.566 39.237 1.00 34.62 195 GLY A N 1
ATOM 1436 C CA . GLY A 1 195 ? 9.672 -28.807 40.324 1.00 34.62 195 GLY A CA 1
ATOM 1437 C C . GLY A 1 195 ? 8.670 -27.917 41.053 1.00 34.62 195 GLY A C 1
ATOM 1438 O O . GLY A 1 195 ? 8.549 -26.736 40.736 1.00 34.62 195 GLY A O 1
ATOM 1439 N N . ASP A 1 196 ? 7.971 -28.509 42.022 1.00 33.50 196 ASP A N 1
ATOM 1440 C CA . ASP A 1 196 ? 7.097 -27.843 42.990 1.00 33.50 196 ASP A CA 1
ATOM 1441 C C . ASP A 1 196 ? 7.869 -26.867 43.894 1.00 33.50 196 ASP A C 1
ATOM 1443 O O . ASP A 1 196 ? 9.001 -27.129 44.313 1.00 33.50 196 ASP A O 1
ATOM 1447 N N . GLY A 1 197 ? 7.224 -25.756 44.247 1.00 35.22 197 GLY A N 1
ATOM 1448 C CA . GLY A 1 197 ? 7.749 -24.768 45.184 1.00 35.22 197 GLY A CA 1
ATOM 1449 C C . GLY A 1 197 ? 6.679 -23.762 45.589 1.00 35.22 197 GLY A C 1
ATOM 1450 O O . GLY A 1 197 ? 6.604 -22.676 45.019 1.00 35.22 197 GLY A O 1
ATOM 1451 N N . ASP A 1 198 ? 5.862 -24.150 46.568 1.00 35.22 198 ASP A N 1
ATOM 1452 C CA . ASP A 1 198 ? 4.877 -23.304 47.241 1.00 35.22 198 ASP A CA 1
ATOM 1453 C C . ASP A 1 198 ? 5.546 -22.147 48.000 1.00 35.22 198 ASP A C 1
ATOM 1455 O O . ASP A 1 198 ? 6.544 -22.321 48.706 1.00 35.22 198 ASP A O 1
ATOM 1459 N N . GLY A 1 199 ? 4.949 -20.963 47.893 1.00 36.50 199 GLY A N 1
ATOM 1460 C CA . GLY A 1 199 ? 5.328 -19.770 48.638 1.00 36.50 199 GLY A CA 1
ATOM 1461 C C . GLY A 1 199 ? 4.184 -18.765 48.642 1.00 36.50 199 GLY A C 1
ATOM 1462 O O . GLY A 1 199 ? 4.128 -17.885 47.786 1.00 36.50 199 GLY A O 1
ATOM 1463 N N . ASP A 1 200 ? 3.273 -18.927 49.601 1.00 38.59 200 ASP A N 1
ATOM 1464 C CA . ASP A 1 200 ? 2.197 -17.987 49.912 1.00 38.59 200 ASP A CA 1
ATOM 1465 C C . ASP A 1 200 ? 2.756 -16.632 50.378 1.00 38.59 200 ASP A C 1
ATOM 1467 O O . ASP A 1 200 ? 3.601 -16.558 51.274 1.00 38.59 200 ASP A O 1
ATOM 1471 N N . GLY A 1 201 ? 2.242 -15.551 49.789 1.00 37.66 201 GLY A N 1
ATOM 1472 C CA . GLY A 1 201 ? 2.549 -14.172 50.159 1.00 37.66 201 GLY A CA 1
ATOM 1473 C C . GLY A 1 201 ? 1.552 -13.189 49.546 1.00 37.66 201 GLY A C 1
ATOM 1474 O O . GLY A 1 201 ? 1.723 -12.759 48.413 1.00 37.66 201 GLY A O 1
ATOM 1475 N N . ASP A 1 202 ? 0.497 -12.907 50.311 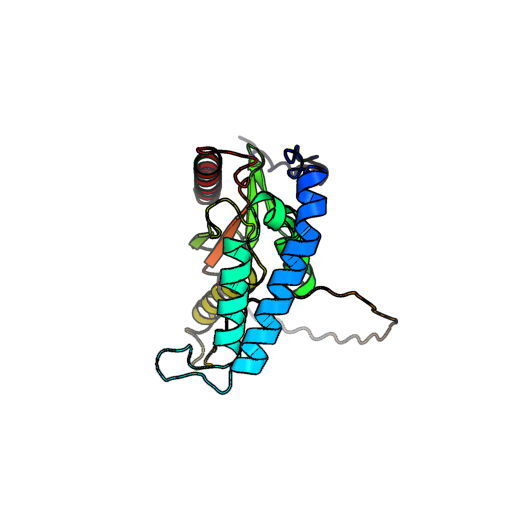1.00 40.38 202 ASP A N 1
ATOM 1476 C CA . ASP A 1 202 ? -0.366 -11.718 50.349 1.00 40.38 202 ASP A CA 1
ATOM 1477 C C . ASP A 1 202 ? -0.458 -10.779 49.122 1.00 40.38 202 ASP A C 1
ATOM 1479 O O . ASP A 1 202 ? 0.447 -10.015 48.802 1.00 40.38 202 ASP A O 1
ATOM 1483 N N . GLY A 1 203 ? -1.671 -10.714 48.563 1.00 36.69 203 GLY A N 1
ATOM 1484 C CA . GLY A 1 203 ? -2.483 -9.494 48.655 1.00 36.69 203 GLY A CA 1
ATOM 1485 C C . GLY A 1 203 ? -2.059 -8.261 47.849 1.00 36.69 203 GLY A C 1
ATOM 1486 O O . GLY A 1 203 ? -1.350 -7.388 48.332 1.00 36.69 203 GLY A O 1
ATOM 1487 N N . ASP A 1 204 ? -2.712 -8.129 46.693 1.00 33.72 204 ASP A N 1
ATOM 1488 C CA . ASP A 1 204 ? -3.232 -6.875 46.139 1.00 33.72 204 ASP A CA 1
ATOM 1489 C C . ASP A 1 204 ? -2.262 -5.880 45.480 1.00 33.72 204 ASP A C 1
ATOM 1491 O O . ASP A 1 204 ? -1.779 -4.909 46.054 1.00 33.72 204 ASP A O 1
ATOM 1495 N N . ALA A 1 205 ? -2.187 -6.074 44.159 1.00 38.09 205 ALA A N 1
ATOM 1496 C CA . ALA A 1 205 ? -2.324 -5.072 43.095 1.00 38.09 205 ALA A CA 1
ATOM 1497 C C . ALA A 1 205 ? -1.150 -5.084 42.114 1.00 38.09 205 ALA A C 1
ATOM 1499 O O . ALA A 1 205 ? -0.473 -4.081 41.891 1.00 38.09 205 ALA A O 1
ATOM 1500 N N . HIS A 1 206 ? -0.989 -6.210 41.412 1.00 33.94 206 HIS A N 1
ATOM 1501 C CA . HIS A 1 206 ? -0.370 -6.179 40.093 1.00 33.94 206 HIS A CA 1
ATOM 1502 C C . HIS A 1 206 ? -1.249 -5.335 39.162 1.00 33.94 206 HIS A C 1
ATOM 1504 O O . HIS A 1 206 ? -2.187 -5.811 38.512 1.00 33.94 206 HIS A O 1
ATOM 1510 N N . MET A 1 207 ? -0.947 -4.038 39.126 1.00 38.34 207 MET A N 1
ATOM 1511 C CA . MET A 1 207 ? -1.362 -3.129 38.078 1.00 38.34 207 MET A CA 1
ATOM 1512 C C . MET A 1 207 ? -0.787 -3.691 36.782 1.00 38.34 207 MET A C 1
ATOM 1514 O O . MET A 1 207 ? 0.378 -3.489 36.459 1.00 38.34 207 MET A O 1
ATOM 1518 N N . HIS A 1 208 ? -1.598 -4.479 36.075 1.00 40.41 208 HIS A N 1
ATOM 1519 C CA . HIS A 1 208 ? -1.311 -4.884 34.711 1.00 40.41 208 HIS A CA 1
ATOM 1520 C C . HIS A 1 208 ? -0.903 -3.614 33.972 1.00 40.41 208 HIS A C 1
ATOM 1522 O O . HIS A 1 208 ? -1.731 -2.705 33.854 1.00 40.41 208 HIS A O 1
ATOM 1528 N N . SER A 1 209 ? 0.352 -3.531 33.518 1.00 47.97 209 SER A N 1
ATOM 1529 C CA . SER A 1 209 ? 0.761 -2.527 32.541 1.00 47.97 209 SER A CA 1
ATOM 1530 C C . SER A 1 209 ? -0.161 -2.720 31.340 1.00 47.97 209 SER A C 1
ATOM 1532 O O . SER A 1 209 ? -0.056 -3.665 30.554 1.00 47.97 209 SER A O 1
ATOM 1534 N N . ARG A 1 210 ? -1.241 -1.942 31.345 1.00 54.50 210 ARG A N 1
ATOM 1535 C CA . ARG A 1 210 ? -2.372 -2.108 30.449 1.00 54.50 210 ARG A CA 1
ATOM 1536 C C . ARG A 1 210 ? -1.871 -1.583 29.125 1.00 54.50 210 ARG A C 1
ATOM 1538 O O . ARG A 1 210 ? -1.573 -0.399 29.055 1.00 54.50 210 ARG A O 1
ATOM 1545 N N . ALA A 1 211 ? -1.771 -2.457 28.122 1.00 61.72 211 ALA A N 1
ATOM 1546 C CA . ALA A 1 211 ? -1.379 -2.080 26.768 1.00 61.72 211 ALA A CA 1
ATOM 1547 C C . ALA A 1 211 ? -2.047 -0.748 26.395 1.00 61.72 211 ALA A C 1
ATOM 1549 O O . ALA A 1 211 ? -3.276 -0.641 26.376 1.00 61.72 211 ALA A O 1
ATOM 1550 N N . ASP A 1 212 ? -1.241 0.294 26.211 1.00 82.62 212 ASP A N 1
ATOM 1551 C CA . ASP A 1 212 ? -1.783 1.648 26.126 1.00 82.62 212 ASP A CA 1
ATOM 1552 C C . ASP A 1 212 ? -2.309 1.964 24.720 1.00 82.62 212 ASP A C 1
ATOM 1554 O O . ASP A 1 212 ? -3.151 2.854 24.583 1.00 82.62 212 ASP A O 1
ATOM 1558 N N . LEU A 1 213 ? -1.887 1.208 23.696 1.00 91.88 213 LEU A N 1
ATOM 1559 C CA . LEU A 1 213 ? -2.294 1.377 22.302 1.00 91.88 213 LEU A CA 1
ATOM 1560 C C . LEU A 1 213 ? -2.622 0.040 21.622 1.00 91.88 213 LEU A C 1
ATOM 1562 O O . LEU A 1 213 ? -1.871 -0.928 21.714 1.00 91.88 213 LEU A O 1
ATOM 1566 N N . ALA A 1 214 ? -3.707 0.033 20.854 1.00 94.31 214 ALA A N 1
ATOM 1567 C CA . ALA A 1 214 ? -3.983 -0.959 19.822 1.00 94.31 214 ALA A CA 1
ATOM 1568 C C . ALA A 1 214 ? -4.181 -0.278 18.470 1.00 94.31 214 ALA A C 1
ATOM 1570 O O . ALA A 1 214 ? -4.591 0.883 18.399 1.00 94.31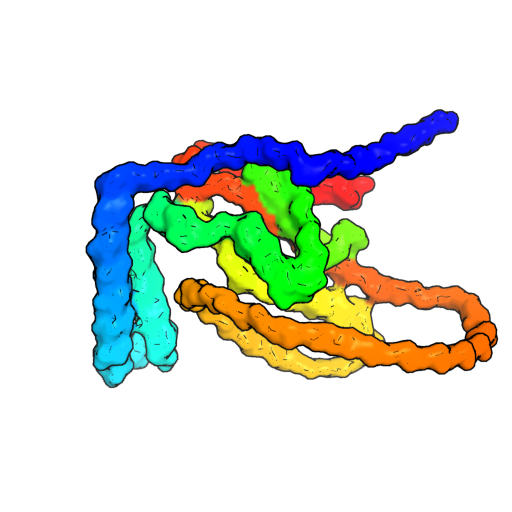 214 ALA A O 1
ATOM 1571 N N . VAL A 1 215 ? -3.918 -1.007 17.389 1.00 96.69 215 VAL A N 1
ATOM 1572 C CA . VAL A 1 215 ? -4.101 -0.509 16.024 1.00 96.69 215 VAL A CA 1
ATOM 1573 C C . VAL A 1 215 ? -5.144 -1.350 15.305 1.00 96.69 215 VAL A C 1
ATOM 1575 O O . VAL A 1 215 ? -5.055 -2.574 15.300 1.00 96.69 215 VAL A O 1
ATOM 1578 N N . LEU A 1 216 ? -6.097 -0.691 14.649 1.00 97.31 216 LEU A N 1
ATOM 1579 C CA . LEU A 1 216 ? -6.996 -1.305 13.678 1.00 97.31 216 LEU A CA 1
ATOM 1580 C C . LEU A 1 216 ? -6.553 -0.901 12.267 1.00 97.31 216 LEU A C 1
ATOM 1582 O O . LEU A 1 216 ? -6.824 0.212 11.814 1.00 97.31 216 LEU A O 1
ATOM 1586 N N . LEU A 1 217 ? -5.866 -1.802 11.566 1.00 97.94 217 LEU A N 1
ATOM 1587 C CA . LEU A 1 217 ? -5.495 -1.626 10.164 1.00 97.94 217 LEU A CA 1
ATOM 1588 C C . LEU A 1 217 ? -6.705 -1.915 9.268 1.00 97.94 217 LEU A C 1
ATOM 1590 O O . LEU A 1 217 ? -7.199 -3.042 9.232 1.00 97.94 217 LEU A O 1
ATOM 1594 N N . LEU A 1 218 ? -7.158 -0.915 8.510 1.00 98.00 218 LEU A N 1
ATOM 1595 C CA . LEU A 1 218 ? -8.269 -1.076 7.574 1.00 98.00 218 LEU A CA 1
ATOM 1596 C C . LEU A 1 218 ? -7.807 -1.684 6.244 1.00 98.00 218 LEU A C 1
ATOM 1598 O O . LEU A 1 218 ? -6.991 -1.091 5.541 1.00 98.00 218 LEU A O 1
ATOM 1602 N N . THR A 1 219 ? -8.428 -2.794 5.850 1.00 97.62 219 THR A N 1
ATOM 1603 C CA . THR A 1 219 ? -8.469 -3.290 4.470 1.00 97.62 219 THR A CA 1
ATOM 1604 C C . THR A 1 219 ? -9.750 -2.799 3.809 1.00 97.62 219 THR A C 1
ATOM 1606 O O . THR A 1 219 ? -10.835 -3.330 4.048 1.00 97.62 219 THR A O 1
ATOM 1609 N N . TYR A 1 220 ? -9.621 -1.782 2.965 1.00 96.31 220 TYR A N 1
ATOM 1610 C CA . TYR A 1 220 ? -10.697 -1.280 2.115 1.00 96.31 220 TYR A CA 1
ATOM 1611 C C . TYR A 1 220 ? -10.574 -1.843 0.689 1.00 96.31 220 TYR A C 1
ATOM 1613 O O . TYR A 1 220 ? -9.519 -2.321 0.267 1.00 96.31 220 TYR A O 1
ATOM 1621 N N . SER A 1 221 ? -11.655 -1.781 -0.085 1.00 95.25 221 SER A N 1
ATOM 1622 C CA . SER A 1 221 ? -11.666 -2.210 -1.485 1.00 95.25 221 SER A CA 1
ATOM 1623 C C . SER A 1 221 ? -10.861 -1.250 -2.368 1.00 95.25 221 SER A C 1
ATOM 1625 O O . SER A 1 221 ? -10.925 -0.034 -2.199 1.00 95.25 221 SER A O 1
ATOM 1627 N N . LEU A 1 222 ? -10.116 -1.772 -3.343 1.00 94.56 222 LEU A N 1
ATOM 1628 C CA . LEU A 1 222 ? -9.199 -0.966 -4.156 1.00 94.56 222 LEU A CA 1
ATOM 1629 C C . LEU A 1 222 ? -9.844 -0.474 -5.461 1.00 94.56 222 LEU A C 1
ATOM 1631 O O . LEU A 1 222 ? -10.524 -1.223 -6.165 1.00 94.56 222 LEU A O 1
ATOM 1635 N N . ALA A 1 223 ? -9.579 0.778 -5.823 1.00 93.50 223 ALA A N 1
ATOM 1636 C CA . ALA A 1 223 ? -9.837 1.300 -7.160 1.00 93.50 223 ALA A CA 1
ATOM 1637 C C . ALA A 1 223 ? -8.841 0.681 -8.164 1.00 93.50 223 ALA A C 1
ATOM 1639 O O . ALA A 1 223 ? -7.712 0.378 -7.788 1.00 93.50 223 ALA A O 1
ATOM 1640 N N . PRO A 1 224 ? -9.206 0.472 -9.440 1.00 90.75 224 PRO A N 1
ATOM 1641 C CA . PRO A 1 224 ? -10.462 0.871 -10.074 1.00 90.75 224 PRO A CA 1
ATOM 1642 C C . PRO A 1 224 ? -11.638 -0.087 -9.825 1.00 90.75 224 PRO A C 1
ATOM 1644 O O . PRO A 1 224 ? -12.749 0.245 -10.219 1.00 90.75 224 PRO A O 1
ATOM 1647 N N . GLY A 1 225 ? -11.425 -1.251 -9.198 1.00 89.19 225 GLY A N 1
ATOM 1648 C CA . GLY A 1 225 ? -12.479 -2.255 -8.987 1.00 89.19 225 GLY A CA 1
ATOM 1649 C C . GLY A 1 225 ? -13.639 -1.741 -8.131 1.00 89.19 225 GLY A C 1
ATOM 1650 O O . GLY A 1 225 ? -14.797 -1.924 -8.484 1.00 89.19 225 GLY A O 1
ATOM 1651 N N . ALA A 1 226 ? -13.320 -1.023 -7.055 1.00 92.19 226 ALA A N 1
ATOM 1652 C CA . ALA A 1 226 ? -14.281 -0.263 -6.269 1.00 92.19 226 ALA A CA 1
ATOM 1653 C C . ALA A 1 226 ? -14.007 1.236 -6.458 1.00 92.19 226 ALA A C 1
ATOM 1655 O O . ALA A 1 226 ? -13.024 1.743 -5.916 1.00 92.19 226 ALA A O 1
ATOM 1656 N N . PRO A 1 227 ? -14.810 1.977 -7.234 1.00 92.38 227 PRO A N 1
ATOM 1657 C CA . PRO A 1 227 ? -14.591 3.405 -7.409 1.00 92.38 227 PRO A CA 1
ATOM 1658 C C . PRO A 1 227 ? -14.990 4.193 -6.155 1.00 92.38 227 PRO A C 1
ATOM 1660 O O . PRO A 1 227 ? -15.716 3.716 -5.270 1.00 92.38 227 PRO A O 1
ATOM 1663 N N . TYR A 1 228 ? -14.547 5.448 -6.118 1.00 92.31 228 TYR A N 1
ATOM 1664 C CA . TYR A 1 228 ? -15.062 6.442 -5.182 1.00 92.31 228 TYR A CA 1
ATOM 1665 C C . TYR A 1 228 ? -16.606 6.453 -5.205 1.00 92.31 228 TYR A C 1
ATOM 1667 O O . TYR A 1 228 ? -17.187 6.373 -6.291 1.00 92.31 228 TYR A O 1
ATOM 1675 N N . PRO A 1 229 ? -17.297 6.577 -4.052 1.00 95.69 229 PRO A N 1
ATOM 1676 C CA . PRO A 1 229 ? -16.784 6.852 -2.702 1.00 95.69 229 PRO A CA 1
ATOM 1677 C C . PRO A 1 229 ? -16.607 5.605 -1.813 1.00 95.69 229 PRO A C 1
ATOM 1679 O O . PRO A 1 229 ? -16.655 5.723 -0.587 1.00 95.69 229 PRO A O 1
ATOM 1682 N N . THR A 1 230 ? -16.452 4.408 -2.388 1.00 96.06 230 THR A N 1
ATOM 1683 C CA . THR A 1 230 ? -16.489 3.132 -1.641 1.00 96.06 230 THR A CA 1
ATOM 1684 C C . THR A 1 230 ? -15.525 3.099 -0.456 1.00 96.06 230 THR A C 1
ATOM 1686 O O . THR A 1 230 ? -15.937 2.788 0.660 1.00 96.06 230 THR A O 1
ATOM 1689 N N . GLN A 1 231 ? -14.276 3.510 -0.668 1.00 96.00 231 GLN A N 1
ATOM 1690 C CA . GLN A 1 231 ? -13.231 3.495 0.356 1.00 96.00 231 GLN A CA 1
ATOM 1691 C C . GLN A 1 231 ? -13.574 4.402 1.531 1.00 96.00 231 GLN A C 1
ATOM 1693 O O . GLN A 1 231 ? -13.409 4.002 2.674 1.00 96.00 231 GLN A O 1
ATOM 1698 N N . LEU A 1 232 ? -14.121 5.593 1.268 1.00 96.19 232 LEU A N 1
ATOM 1699 C CA . LEU A 1 232 ? -14.516 6.516 2.332 1.00 96.19 232 LEU A CA 1
ATOM 1700 C C . LEU A 1 232 ? -15.686 5.965 3.146 1.00 96.19 232 LEU A C 1
ATOM 1702 O O . LEU A 1 232 ? -15.701 6.101 4.366 1.00 96.19 232 LEU A O 1
ATOM 1706 N N . ARG A 1 233 ? -16.651 5.301 2.493 1.00 96.38 233 ARG A N 1
ATOM 1707 C CA . ARG A 1 233 ? -17.742 4.624 3.210 1.00 96.38 233 ARG A CA 1
ATOM 1708 C C . ARG A 1 233 ? -17.191 3.536 4.128 1.00 96.38 233 ARG A C 1
ATOM 1710 O O . ARG A 1 233 ? -17.591 3.473 5.283 1.00 96.38 233 ARG A O 1
ATOM 1717 N N . GLN A 1 234 ? -16.252 2.732 3.636 1.00 97.19 234 GLN A N 1
ATOM 1718 C CA . GLN A 1 234 ? -15.583 1.687 4.414 1.00 97.19 234 GLN A CA 1
ATOM 1719 C C . GLN A 1 234 ? -14.733 2.266 5.557 1.00 97.19 234 GLN A C 1
ATOM 1721 O O . GLN A 1 234 ? -14.777 1.746 6.669 1.00 97.19 234 GLN A O 1
ATOM 1726 N N . SER A 1 235 ? -14.051 3.395 5.340 1.00 96.62 235 SER A N 1
ATOM 1727 C CA . SER A 1 235 ? -13.348 4.127 6.397 1.00 96.62 235 SER A CA 1
ATOM 1728 C C . SER A 1 235 ? -14.283 4.583 7.514 1.00 96.62 235 SER A C 1
ATOM 1730 O O . SER A 1 235 ? -13.973 4.421 8.692 1.00 96.62 235 SER A O 1
ATOM 1732 N N . VAL A 1 236 ? -15.465 5.094 7.161 1.00 96.19 236 VAL A N 1
ATOM 1733 C CA . VAL A 1 236 ? -16.488 5.464 8.147 1.00 96.19 236 VAL A CA 1
ATOM 1734 C C . VAL A 1 236 ? -17.000 4.240 8.913 1.00 96.19 236 VAL A C 1
ATOM 1736 O O . VAL A 1 236 ? -17.263 4.359 10.108 1.00 96.19 236 VAL A O 1
ATOM 1739 N N . GLN A 1 237 ? -17.112 3.065 8.281 1.00 95.75 237 GLN A N 1
ATOM 1740 C CA . GLN A 1 237 ? -17.492 1.841 9.001 1.00 95.75 237 GLN A CA 1
ATOM 1741 C C . GLN A 1 237 ? -16.431 1.413 10.017 1.00 95.75 237 GLN A C 1
ATOM 1743 O O . GLN A 1 237 ? -16.788 1.077 11.142 1.00 95.75 237 GLN A O 1
ATOM 1748 N N . ALA A 1 238 ? -15.143 1.508 9.674 1.00 96.38 238 ALA A N 1
ATOM 1749 C CA . ALA A 1 238 ? -14.058 1.247 10.621 1.00 96.38 238 ALA A CA 1
ATOM 1750 C C . ALA A 1 238 ? -14.141 2.167 11.850 1.00 96.38 238 ALA A C 1
ATOM 1752 O O . ALA A 1 238 ? -14.043 1.707 12.986 1.00 96.38 238 ALA A O 1
ATOM 1753 N N . LEU A 1 239 ? -14.390 3.463 11.625 1.00 95.88 239 LEU A N 1
ATOM 1754 C CA . LEU A 1 239 ? -14.576 4.432 12.704 1.00 95.88 239 LEU A CA 1
ATOM 1755 C C . LEU A 1 239 ? -15.788 4.098 13.581 1.00 95.88 239 LEU A C 1
ATOM 1757 O O . LEU A 1 239 ? -15.672 4.086 14.803 1.00 95.88 239 LEU A O 1
ATOM 1761 N N . ARG A 1 240 ? -16.942 3.801 12.974 1.00 95.31 240 ARG A N 1
ATOM 1762 C CA . ARG A 1 240 ? -18.157 3.419 13.713 1.00 95.31 240 ARG A CA 1
ATOM 1763 C C . ARG A 1 240 ? -17.946 2.164 14.548 1.00 95.31 240 ARG A C 1
ATOM 1765 O O . ARG A 1 240 ? -18.359 2.149 15.701 1.00 95.31 240 ARG A O 1
ATOM 1772 N N . TYR A 1 241 ? -17.285 1.159 13.982 1.00 94.75 241 TYR A N 1
ATOM 1773 C CA . TYR A 1 241 ? -16.957 -0.081 14.672 1.00 94.75 241 TYR A CA 1
ATOM 1774 C C . TYR A 1 241 ? -16.120 0.182 15.933 1.00 94.75 241 TYR A C 1
ATOM 1776 O O . TYR A 1 241 ? -16.486 -0.266 17.017 1.00 94.75 241 TYR A O 1
ATOM 1784 N N . VAL A 1 242 ? -15.047 0.977 15.829 1.00 93.44 242 VAL A N 1
ATOM 1785 C CA . VAL A 1 242 ? -14.209 1.311 16.995 1.00 93.44 242 VAL A CA 1
ATOM 1786 C C . VAL A 1 242 ? -14.984 2.105 18.044 1.00 93.44 242 VAL A C 1
ATOM 1788 O O . VAL A 1 242 ? -14.874 1.806 19.229 1.00 93.44 242 VAL A O 1
ATOM 1791 N N . LEU A 1 243 ? -15.799 3.081 17.631 1.00 92.44 243 LEU A N 1
ATOM 1792 C CA . LEU A 1 243 ? -16.609 3.875 18.562 1.00 92.44 243 LEU A CA 1
ATOM 1793 C C . LEU A 1 243 ? -17.656 3.031 19.303 1.00 92.44 243 LEU A C 1
ATOM 1795 O O . LEU A 1 243 ? -17.900 3.277 20.477 1.00 92.44 243 LEU A O 1
ATOM 1799 N N . GLN A 1 244 ? -18.248 2.033 18.645 1.00 90.25 244 GLN A N 1
ATOM 1800 C CA . GLN A 1 244 ? -19.193 1.103 19.274 1.00 90.25 244 GLN A CA 1
ATOM 1801 C C . GLN A 1 244 ? -18.520 0.124 20.239 1.00 90.25 244 GLN A C 1
ATOM 1803 O O . GLN A 1 244 ? -19.176 -0.378 21.141 1.00 90.25 244 GLN A O 1
ATOM 1808 N N . GLN A 1 245 ? -17.235 -0.174 20.042 1.00 78.19 245 GLN A N 1
ATOM 1809 C CA . GLN A 1 245 ? -16.477 -1.061 20.924 1.00 78.19 245 GLN A CA 1
ATOM 1810 C C . GLN A 1 245 ? -15.859 -0.318 22.123 1.00 78.19 245 GLN A C 1
ATOM 1812 O O . GLN A 1 245 ? -15.620 -0.932 23.161 1.00 78.19 245 GLN A O 1
ATOM 1817 N N . ALA A 1 246 ? -15.570 0.978 21.973 1.00 61.16 246 ALA A N 1
ATOM 1818 C CA . ALA A 1 246 ? -14.962 1.820 23.005 1.00 61.16 246 ALA A CA 1
ATOM 1819 C C . ALA A 1 246 ? -15.975 2.566 23.899 1.00 61.16 246 ALA A C 1
ATOM 1821 O O . ALA A 1 246 ? -15.561 3.140 24.908 1.00 61.16 246 ALA A O 1
ATOM 1822 N N . GLY A 1 247 ? -17.257 2.595 23.521 1.00 48.69 247 GLY A N 1
ATOM 1823 C CA . GLY A 1 247 ? -18.362 3.153 24.314 1.00 48.69 247 GLY A CA 1
ATOM 1824 C C . GLY A 1 247 ? -19.112 2.081 25.090 1.00 48.69 247 GLY A C 1
ATOM 1825 O O . GLY A 1 247 ? -19.500 2.374 26.241 1.00 48.69 247 GLY A O 1
#